Protein AF-X6LAI1-F1 (afdb_monomer_lite)

Radius of gyration: 25.33 Å; chains: 1; bounding box: 57×55×73 Å

Secondary structure (DSSP, 8-state):
-----EEEEE-TT--EEEEE--TTT-BHHHHHHHHHHHHHHHHHHHHS--EEEEEEE-TTTSBSPPPTT--TTSBHHHHHTTSTTTTS-EEE--EEEEEE--GGGS-----TTPPP-----S--------------S-GGGHHHHHHHHHHHHHHHTT-HHHHHHHHHHHHTT-GGGGS-HHHHTT--HHHHHHHTT--TT-TT------TTT-THHHHHHHHHHSHHHHHTTS---HHHHHHHHHHHHSTTHHHHHHHHHHHHHHHHS--------

pLDDT: mean 74.49, std 22.0, range [25.66, 97.25]

Sequence (277 aa):
EFNSFHVIWKDLDNTIHKEPLNPYLTTFKNGKQHLQHNLQIRTHFIAGMDELILFRCEFDKCNPAISSKVDELDLLHDIYKHHPHYPIVQVHWEIEGRFMVPYKRIISIERNNLPKSGKLNGEFILSSQKNKFNPLLYECDLHKLKMLEDTINVQLTRNNELQKLFHEVIKNLYLGDLLNEKNVSNLDHANFKQQINYNEKDENGELILNDKILTILNELKILYHDEIHKHMGYPLQLFHICAILLYCGKSCNAEFMMLYTFYISMKKEKKVKWNYI

Structure (mmCIF, N/CA/C/O backbone):
data_AF-X6LAI1-F1
#
_entry.id   AF-X6LAI1-F1
#
loop_
_atom_site.group_PDB
_atom_site.id
_atom_site.type_symbol
_atom_site.label_atom_id
_atom_site.label_alt_id
_atom_site.label_comp_id
_atom_site.label_asym_id
_atom_site.label_entity_id
_atom_site.label_seq_id
_atom_site.pdbx_PDB_ins_code
_atom_site.Cartn_x
_atom_site.Cartn_y
_atom_site.Cartn_z
_atom_site.occupancy
_atom_site.B_iso_or_equiv
_atom_site.auth_seq_id
_atom_site.auth_comp_id
_atom_site.auth_asym_id
_atom_site.auth_atom_id
_atom_site.pdbx_PDB_model_num
ATOM 1 N N . GLU A 1 1 ? 5.997 15.736 -31.276 1.00 48.88 1 GLU A N 1
ATOM 2 C CA . GLU A 1 1 ? 5.769 14.849 -30.115 1.00 48.88 1 GLU A CA 1
ATOM 3 C C . GLU A 1 1 ? 7.047 14.063 -29.847 1.00 48.88 1 GLU A C 1
ATOM 5 O O . GLU A 1 1 ? 7.363 13.180 -30.627 1.00 48.88 1 GLU A O 1
ATOM 10 N N . PHE A 1 2 ? 7.863 14.450 -28.861 1.00 52.84 2 PHE A N 1
ATOM 11 C CA . PHE A 1 2 ? 9.249 13.948 -28.760 1.00 52.84 2 PHE A CA 1
ATOM 12 C C . PHE A 1 2 ? 9.472 12.822 -27.733 1.00 52.84 2 PHE A C 1
ATOM 14 O O . PHE A 1 2 ? 10.553 12.250 -27.718 1.00 52.84 2 PHE A O 1
ATOM 21 N N . ASN A 1 3 ? 8.469 12.456 -26.926 1.00 59.28 3 ASN A N 1
ATOM 22 C CA . ASN A 1 3 ? 8.562 11.363 -25.945 1.00 59.28 3 ASN A CA 1
ATOM 23 C C . ASN A 1 3 ? 7.310 10.478 -26.008 1.00 59.28 3 ASN A C 1
ATOM 25 O O . ASN A 1 3 ? 6.390 10.617 -25.208 1.00 59.28 3 ASN A O 1
ATOM 29 N N . SER A 1 4 ? 7.250 9.588 -26.997 1.00 76.00 4 SER A N 1
ATOM 30 C CA . SER A 1 4 ? 6.187 8.579 -27.114 1.00 76.00 4 SER A CA 1
ATOM 31 C C . SER A 1 4 ? 6.481 7.293 -26.331 1.00 76.00 4 SER A C 1
ATOM 33 O O . SER A 1 4 ? 5.574 6.483 -26.132 1.00 76.00 4 SER A O 1
ATOM 35 N N . PHE A 1 5 ? 7.709 7.125 -25.836 1.00 87.12 5 PHE A N 1
ATOM 36 C CA . PHE A 1 5 ? 8.106 5.990 -25.011 1.00 87.12 5 PHE A CA 1
ATOM 37 C C . PHE A 1 5 ? 7.668 6.209 -23.560 1.00 87.12 5 PHE A C 1
ATOM 39 O O . PHE A 1 5 ? 8.106 7.149 -22.891 1.00 87.12 5 PHE A O 1
ATOM 46 N N . HIS A 1 6 ? 6.800 5.328 -23.076 1.00 90.75 6 HIS A N 1
ATOM 47 C CA . HIS A 1 6 ? 6.273 5.392 -21.718 1.00 90.75 6 HIS A CA 1
ATOM 48 C C . HIS A 1 6 ? 6.558 4.088 -20.998 1.00 90.75 6 HIS A C 1
ATOM 50 O O . HIS A 1 6 ? 6.270 3.012 -21.528 1.00 90.75 6 HIS A O 1
ATOM 56 N N . VAL A 1 7 ? 7.066 4.204 -19.775 1.00 91.69 7 VAL A N 1
ATOM 57 C CA . VAL A 1 7 ? 7.127 3.089 -18.840 1.00 91.69 7 VAL A CA 1
ATOM 58 C C . VAL A 1 7 ? 5.838 3.063 -18.037 1.00 91.69 7 VAL A C 1
ATOM 60 O O . VAL A 1 7 ? 5.463 4.049 -17.401 1.00 91.69 7 VAL A O 1
ATOM 63 N N . ILE A 1 8 ? 5.156 1.928 -18.086 1.00 92.38 8 ILE A N 1
ATOM 64 C CA . ILE A 1 8 ? 3.970 1.629 -17.298 1.00 92.38 8 ILE A CA 1
ATOM 65 C C . ILE A 1 8 ? 4.390 0.744 -16.134 1.00 92.38 8 ILE A C 1
ATOM 67 O O . ILE A 1 8 ? 5.064 -0.259 -16.346 1.00 92.38 8 ILE A O 1
ATOM 71 N N . TRP A 1 9 ? 3.971 1.088 -14.926 1.00 88.88 9 TRP A N 1
ATOM 72 C CA . TRP A 1 9 ? 4.194 0.273 -13.734 1.00 88.88 9 TRP A CA 1
ATOM 73 C C . TRP A 1 9 ? 2.960 0.329 -12.830 1.00 88.88 9 TRP A C 1
ATOM 75 O O . TRP A 1 9 ? 2.117 1.220 -12.974 1.00 88.88 9 TRP A O 1
ATOM 85 N N . LYS A 1 10 ? 2.824 -0.645 -11.928 1.00 84.81 10 LYS A N 1
ATOM 86 C CA . LYS A 1 10 ? 1.722 -0.725 -10.961 1.00 84.81 10 LYS A CA 1
ATOM 87 C C . LYS A 1 10 ? 2.248 -0.598 -9.540 1.00 84.81 10 LYS A C 1
ATOM 89 O O . LYS A 1 10 ? 3.323 -1.112 -9.243 1.00 84.81 10 LYS A O 1
ATOM 94 N N . ASP A 1 11 ? 1.503 0.088 -8.681 1.00 79.56 11 ASP A N 1
ATOM 95 C CA . ASP A 1 11 ? 1.773 0.099 -7.240 1.00 79.56 11 ASP A CA 1
ATOM 96 C C . ASP A 1 11 ? 1.046 -1.039 -6.497 1.00 79.56 11 ASP A C 1
ATOM 98 O O . ASP A 1 11 ? 0.363 -1.868 -7.103 1.00 79.56 11 ASP A O 1
ATOM 102 N N . LEU A 1 12 ? 1.213 -1.080 -5.169 1.00 74.06 12 LEU A N 1
ATOM 103 C CA . LEU A 1 12 ? 0.590 -2.071 -4.281 1.00 74.06 12 LEU A CA 1
ATOM 104 C C . LEU A 1 12 ? -0.947 -2.036 -4.322 1.00 74.06 12 LEU A C 1
ATOM 106 O O . LEU A 1 12 ? -1.581 -3.062 -4.084 1.00 74.06 12 LEU A O 1
ATOM 110 N N . ASP A 1 13 ? -1.534 -0.891 -4.679 1.00 77.12 13 ASP A N 1
ATOM 111 C CA . ASP A 1 13 ? -2.979 -0.700 -4.811 1.00 77.12 13 ASP A CA 1
ATOM 112 C C . ASP A 1 13 ? -3.482 -1.052 -6.225 1.00 77.12 13 ASP A C 1
ATOM 114 O O . ASP A 1 13 ? -4.636 -0.793 -6.571 1.00 77.12 13 ASP A O 1
ATOM 118 N N . ASN A 1 14 ? -2.627 -1.653 -7.063 1.00 79.81 14 ASN A N 1
ATOM 119 C CA . ASN A 1 14 ? -2.862 -1.919 -8.485 1.00 79.81 14 ASN A CA 1
ATOM 120 C C . ASN A 1 14 ? -3.148 -0.661 -9.323 1.00 79.81 14 ASN A C 1
ATOM 122 O O . ASN A 1 14 ? -3.663 -0.766 -10.444 1.00 79.81 14 ASN A O 1
ATOM 126 N N . THR A 1 15 ? -2.793 0.526 -8.830 1.00 83.31 15 THR A N 1
ATOM 127 C CA . THR A 1 15 ? -2.924 1.762 -9.600 1.00 83.31 15 THR A CA 1
ATOM 128 C C . THR A 1 15 ? -1.855 1.783 -10.682 1.00 83.31 15 THR A C 1
ATOM 130 O O . THR A 1 15 ? -0.673 1.561 -10.424 1.00 83.31 15 THR A O 1
ATOM 133 N N . ILE A 1 16 ? -2.280 2.038 -11.919 1.00 88.00 16 ILE A N 1
ATOM 134 C CA . ILE A 1 16 ? -1.392 2.083 -13.080 1.00 88.00 16 ILE A CA 1
ATOM 135 C C . ILE A 1 16 ? -0.805 3.487 -13.211 1.00 88.00 16 ILE A C 1
ATOM 137 O O . ILE A 1 16 ? -1.538 4.461 -13.385 1.00 88.00 16 ILE A O 1
ATOM 141 N N . HIS A 1 17 ? 0.521 3.569 -13.229 1.00 88.62 17 HIS A N 1
ATOM 142 C CA . HIS A 1 17 ? 1.274 4.801 -13.443 1.00 88.62 17 HIS A CA 1
ATOM 143 C C . HIS A 1 17 ? 1.957 4.773 -14.805 1.00 88.62 17 HIS A C 1
ATOM 145 O O . HIS A 1 17 ? 2.343 3.713 -15.298 1.00 88.62 17 HIS A O 1
ATOM 151 N N . LYS A 1 18 ? 2.091 5.946 -15.430 1.00 91.81 18 LYS A N 1
ATOM 152 C CA . LYS A 1 18 ? 2.749 6.116 -16.729 1.00 91.81 18 LYS A CA 1
ATOM 153 C C . LYS A 1 18 ? 3.800 7.204 -16.616 1.00 91.81 18 LYS A C 1
ATOM 155 O O . LYS A 1 18 ? 3.463 8.338 -16.296 1.00 91.81 18 LYS A O 1
ATOM 160 N N . GLU A 1 19 ? 5.042 6.853 -16.911 1.00 91.06 19 GLU A N 1
ATOM 161 C CA . GLU A 1 19 ? 6.186 7.753 -16.795 1.00 91.06 19 GLU A CA 1
ATOM 162 C C . GLU A 1 19 ? 6.867 7.886 -18.166 1.00 91.06 19 GLU A C 1
ATOM 164 O O . GLU A 1 19 ? 7.289 6.875 -18.743 1.00 91.06 19 GLU A O 1
ATOM 169 N N . PRO A 1 20 ? 6.947 9.098 -18.740 1.00 92.25 20 PRO A N 1
ATOM 170 C CA . PRO A 1 20 ? 7.609 9.310 -20.018 1.00 92.25 20 PRO A CA 1
ATOM 171 C C . PRO A 1 20 ? 9.131 9.271 -19.835 1.00 92.25 20 PRO A C 1
ATOM 173 O O . PRO A 1 20 ? 9.688 10.038 -19.052 1.00 92.25 20 PRO A O 1
ATOM 176 N N . LEU A 1 21 ? 9.822 8.422 -20.598 1.00 92.75 21 LEU A N 1
ATOM 177 C CA . LEU A 1 21 ? 11.288 8.377 -20.631 1.00 92.75 21 LEU A CA 1
ATOM 178 C C . LEU A 1 21 ? 11.781 8.611 -22.057 1.00 92.75 21 LEU A C 1
ATOM 180 O O . LEU A 1 21 ? 11.161 8.157 -23.013 1.00 92.75 21 LEU A O 1
ATOM 184 N N . ASN A 1 22 ? 12.923 9.284 -22.212 1.00 93.25 22 ASN A N 1
ATOM 185 C CA . ASN A 1 22 ? 13.566 9.402 -23.520 1.00 93.25 22 ASN A CA 1
ATOM 186 C C . ASN A 1 22 ? 14.489 8.193 -23.738 1.00 93.25 22 ASN A C 1
ATOM 188 O O . ASN A 1 22 ? 15.543 8.129 -23.091 1.00 93.25 22 ASN A O 1
ATOM 192 N N . PRO A 1 23 ? 14.157 7.260 -24.648 1.00 93.50 23 PRO A N 1
ATOM 193 C CA . PRO A 1 23 ? 14.894 6.014 -24.762 1.00 93.50 23 PRO A CA 1
ATOM 194 C C . PRO A 1 23 ? 16.297 6.194 -25.362 1.00 93.50 23 PRO A C 1
ATOM 196 O O . PRO A 1 23 ? 17.156 5.341 -25.161 1.00 93.50 23 PRO A O 1
ATOM 199 N N . TYR A 1 24 ? 16.558 7.311 -26.047 1.00 94.44 24 TYR A N 1
ATOM 200 C CA . TYR A 1 24 ? 17.856 7.620 -26.656 1.00 94.44 24 TYR A CA 1
ATOM 201 C C . TYR A 1 24 ? 18.858 8.250 -25.681 1.00 94.44 24 TYR A C 1
ATOM 203 O O . TYR A 1 24 ? 20.052 8.262 -25.959 1.00 94.44 24 TYR A O 1
ATOM 211 N N . LEU A 1 25 ? 18.382 8.794 -24.557 1.00 94.25 25 LEU A N 1
ATOM 212 C CA . LEU A 1 25 ? 19.215 9.476 -23.554 1.00 94.25 25 LEU A CA 1
ATOM 213 C C . LEU A 1 25 ? 19.231 8.762 -22.200 1.00 94.25 25 LEU A C 1
ATOM 215 O O . LEU A 1 25 ? 20.064 9.059 -21.346 1.00 94.25 25 LEU A O 1
ATOM 219 N N . THR A 1 26 ? 18.287 7.850 -21.982 1.00 95.81 26 THR A N 1
ATOM 220 C CA . THR A 1 26 ? 18.099 7.181 -20.698 1.00 95.81 26 THR A CA 1
ATOM 221 C C . THR A 1 26 ? 18.675 5.777 -20.780 1.00 95.81 26 THR A C 1
ATOM 223 O O . THR A 1 26 ? 18.253 4.977 -21.614 1.00 95.81 26 THR A O 1
ATOM 226 N N . THR A 1 27 ? 19.634 5.473 -19.908 1.00 97.25 27 THR A N 1
ATOM 227 C CA . THR A 1 27 ? 20.075 4.096 -19.662 1.00 97.25 27 THR A CA 1
ATOM 228 C C . THR A 1 27 ? 19.060 3.362 -18.800 1.00 97.25 27 THR A C 1
ATOM 230 O O . THR A 1 27 ? 18.260 3.986 -18.093 1.00 97.25 27 THR A O 1
ATOM 233 N N . PHE A 1 28 ? 19.101 2.034 -18.805 1.00 95.12 28 PHE A N 1
ATOM 234 C CA . PHE A 1 28 ? 18.223 1.240 -17.955 1.00 95.12 28 PHE A CA 1
ATOM 235 C C . PHE A 1 28 ? 18.391 1.576 -16.465 1.00 95.12 28 PHE A C 1
ATOM 237 O O . PHE A 1 28 ? 17.399 1.755 -15.753 1.00 95.12 28 PHE A O 1
ATOM 244 N N . LYS A 1 29 ? 19.633 1.784 -16.007 1.00 96.31 29 LYS A N 1
ATOM 245 C CA . LYS A 1 29 ? 19.951 2.262 -14.654 1.00 96.31 29 LYS A CA 1
ATOM 246 C C . LYS A 1 29 ? 19.287 3.596 -14.331 1.00 96.31 29 LYS A C 1
ATOM 248 O O . LYS A 1 29 ? 18.645 3.717 -13.289 1.00 96.31 29 LYS A O 1
ATOM 253 N N . ASN A 1 30 ? 19.424 4.582 -15.217 1.00 96.56 30 ASN A N 1
ATOM 254 C CA . ASN A 1 30 ? 18.870 5.916 -14.994 1.00 96.56 30 ASN A CA 1
ATOM 255 C C . ASN A 1 30 ? 17.336 5.873 -14.978 1.00 96.56 30 ASN A C 1
ATOM 257 O O . ASN A 1 30 ? 16.716 6.515 -14.133 1.00 96.56 30 ASN A O 1
ATOM 261 N N . GLY A 1 31 ? 16.724 5.059 -15.846 1.00 95.25 31 GLY A N 1
ATOM 262 C CA . GLY A 1 31 ? 15.281 4.816 -15.834 1.00 95.25 31 GLY A CA 1
ATOM 263 C C . GLY A 1 31 ? 14.809 4.195 -14.515 1.00 95.25 31 GLY A C 1
ATOM 264 O O . GLY A 1 31 ? 13.868 4.695 -13.903 1.00 95.25 31 GLY A O 1
ATOM 265 N N . LYS A 1 32 ? 15.505 3.161 -14.019 1.00 94.44 32 LYS A N 1
ATOM 266 C CA . LYS A 1 32 ? 15.226 2.547 -12.707 1.00 94.44 32 LYS A CA 1
ATOM 267 C C . LYS A 1 32 ? 15.335 3.559 -11.566 1.00 94.44 32 LYS A C 1
ATOM 269 O O . LYS A 1 32 ? 14.440 3.622 -10.730 1.00 94.44 32 LYS A O 1
ATOM 274 N N . GLN A 1 33 ? 16.400 4.361 -11.541 1.00 95.44 33 GLN A N 1
ATOM 275 C CA . GLN A 1 33 ? 16.612 5.387 -10.515 1.00 95.44 33 GL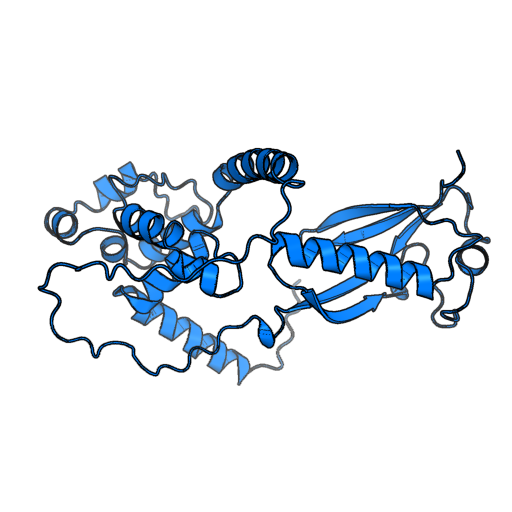N A CA 1
ATOM 276 C C . GLN A 1 33 ? 15.530 6.471 -10.544 1.00 95.44 33 GLN A C 1
ATOM 278 O O . GLN A 1 33 ? 15.069 6.899 -9.488 1.00 95.44 33 GLN A O 1
ATOM 283 N N . HIS A 1 34 ? 15.091 6.883 -11.735 1.00 94.31 34 HIS A N 1
ATOM 284 C CA . HIS A 1 34 ? 13.996 7.835 -11.887 1.00 94.31 34 HIS A CA 1
ATOM 285 C C . HIS A 1 34 ? 12.688 7.292 -11.291 1.00 94.31 34 HIS A C 1
ATOM 287 O O . HIS A 1 34 ? 12.054 7.957 -10.474 1.00 94.31 34 HIS A O 1
ATOM 293 N N . LEU A 1 35 ? 12.325 6.048 -11.623 1.00 93.19 35 LEU A N 1
ATOM 294 C CA . LEU A 1 35 ? 11.129 5.399 -11.076 1.00 93.19 35 LEU A CA 1
ATOM 295 C C . LEU A 1 35 ? 11.225 5.193 -9.563 1.00 93.19 35 LEU A C 1
ATOM 297 O O . LEU A 1 35 ? 10.260 5.458 -8.851 1.00 93.19 35 LEU A O 1
ATOM 301 N N . GLN A 1 36 ? 12.393 4.783 -9.063 1.00 94.31 36 GLN A N 1
ATOM 302 C CA . GLN A 1 36 ? 12.663 4.655 -7.631 1.00 94.31 36 GLN A CA 1
ATOM 303 C C . GLN A 1 36 ? 12.434 5.981 -6.897 1.00 94.31 36 GLN A C 1
ATOM 305 O O . GLN A 1 36 ? 11.793 5.997 -5.849 1.00 94.31 36 GLN A O 1
ATOM 310 N N . HIS A 1 37 ? 12.932 7.090 -7.446 1.00 93.75 37 HIS A N 1
ATOM 311 C CA . HIS A 1 37 ? 12.760 8.416 -6.860 1.00 93.75 37 HIS A CA 1
ATOM 312 C C . HIS A 1 37 ? 11.286 8.845 -6.826 1.00 93.75 37 HIS A C 1
ATOM 314 O O . HIS A 1 37 ? 10.798 9.280 -5.781 1.00 93.75 37 HIS A O 1
ATOM 320 N N . ASN A 1 38 ? 10.551 8.654 -7.926 1.00 91.38 38 ASN A N 1
ATOM 321 C CA . ASN A 1 38 ? 9.122 8.975 -7.987 1.00 91.38 38 ASN A CA 1
ATOM 322 C C . ASN A 1 38 ? 8.309 8.125 -6.997 1.00 91.38 38 ASN A C 1
ATOM 324 O O . ASN A 1 38 ? 7.436 8.646 -6.300 1.00 91.38 38 ASN A O 1
ATOM 328 N N . LEU A 1 39 ? 8.621 6.830 -6.895 1.00 90.88 39 LEU A N 1
ATOM 329 C CA . LEU A 1 39 ? 8.037 5.917 -5.911 1.00 90.88 39 LEU A CA 1
ATOM 330 C C . LEU A 1 39 ? 8.326 6.361 -4.474 1.00 90.88 39 LEU A C 1
ATOM 332 O O . LEU A 1 39 ? 7.422 6.366 -3.641 1.00 90.88 39 LEU A O 1
ATOM 336 N N . GLN A 1 40 ? 9.558 6.777 -4.182 1.00 91.00 40 GLN A N 1
ATOM 337 C CA . GLN A 1 40 ? 9.951 7.251 -2.856 1.00 91.00 40 GLN A CA 1
ATOM 338 C C . GLN A 1 40 ? 9.191 8.522 -2.458 1.00 91.00 40 GLN A C 1
ATOM 340 O O . GLN A 1 40 ? 8.668 8.589 -1.349 1.00 91.00 40 GLN A O 1
ATOM 345 N N . ILE A 1 41 ? 9.068 9.503 -3.361 1.00 89.00 41 ILE A N 1
ATOM 346 C CA . ILE A 1 41 ? 8.294 10.730 -3.109 1.00 89.00 41 ILE A CA 1
ATOM 347 C C . ILE A 1 41 ? 6.832 10.391 -2.807 1.00 89.00 41 ILE A C 1
ATOM 349 O O . ILE A 1 41 ? 6.269 10.897 -1.837 1.00 89.00 41 ILE A O 1
ATOM 353 N N . ARG A 1 42 ? 6.219 9.513 -3.609 1.00 87.12 42 ARG A N 1
ATOM 354 C CA . ARG A 1 42 ? 4.820 9.100 -3.424 1.00 87.12 42 ARG A CA 1
ATOM 355 C C . ARG A 1 42 ? 4.614 8.364 -2.107 1.00 87.12 42 ARG A C 1
ATOM 357 O O . ARG A 1 42 ? 3.684 8.682 -1.376 1.00 87.12 42 ARG A O 1
ATOM 364 N N . THR A 1 43 ? 5.490 7.418 -1.783 1.00 86.88 43 THR A N 1
ATOM 365 C CA . THR A 1 43 ? 5.367 6.628 -0.552 1.00 86.88 43 THR A CA 1
ATOM 366 C C . THR A 1 43 ? 5.599 7.493 0.685 1.00 86.88 43 THR A C 1
ATOM 368 O O . THR A 1 43 ? 4.875 7.370 1.674 1.00 86.88 43 THR A O 1
ATOM 371 N N . HIS A 1 44 ? 6.540 8.437 0.612 1.00 86.62 44 HIS A N 1
ATOM 372 C CA . HIS A 1 44 ? 6.743 9.423 1.664 1.00 86.62 44 HIS A CA 1
ATOM 373 C C . HIS A 1 44 ? 5.497 10.285 1.861 1.00 86.62 44 HIS A C 1
ATOM 375 O O . HIS A 1 44 ? 5.068 10.503 2.991 1.00 86.62 44 HIS A O 1
ATOM 381 N N . PHE A 1 45 ? 4.892 10.732 0.764 1.00 84.12 45 PHE A N 1
ATOM 382 C CA . PHE A 1 45 ? 3.699 11.560 0.804 1.00 84.12 45 PHE A CA 1
ATOM 383 C C . PHE A 1 45 ? 2.479 10.819 1.387 1.00 84.12 45 PHE A C 1
ATOM 385 O O . PHE A 1 45 ? 1.767 11.372 2.219 1.00 84.12 45 PHE A O 1
ATOM 392 N N . ILE A 1 46 ? 2.254 9.564 0.985 1.00 82.06 46 ILE A N 1
ATOM 393 C CA . ILE A 1 46 ? 1.086 8.767 1.397 1.00 82.06 46 ILE A CA 1
ATOM 394 C C . ILE A 1 46 ? 1.239 8.227 2.824 1.00 82.06 46 ILE A C 1
ATOM 396 O O . ILE A 1 46 ? 0.300 8.286 3.614 1.00 82.06 46 ILE A O 1
ATOM 400 N N . ALA A 1 47 ? 2.410 7.678 3.150 1.00 82.38 47 ALA A N 1
ATOM 401 C CA . ALA A 1 47 ? 2.610 6.863 4.349 1.00 82.38 47 ALA A CA 1
ATOM 402 C C . ALA A 1 47 ? 3.730 7.373 5.270 1.00 82.38 47 ALA A C 1
ATOM 404 O O . ALA A 1 47 ? 4.043 6.735 6.274 1.00 82.38 47 ALA A O 1
ATOM 405 N N . GLY A 1 48 ? 4.384 8.490 4.937 1.00 83.56 48 GLY A N 1
ATOM 406 C CA . GLY A 1 48 ? 5.536 8.994 5.689 1.00 83.56 48 GLY A CA 1
ATOM 407 C C . GLY A 1 48 ? 6.808 8.151 5.533 1.00 83.56 48 GLY A C 1
ATOM 408 O O . GLY A 1 48 ? 7.796 8.430 6.208 1.00 83.56 48 GLY A O 1
ATOM 409 N N . MET A 1 49 ? 6.816 7.144 4.652 1.00 87.06 49 MET A N 1
ATOM 410 C CA . MET A 1 49 ? 7.943 6.224 4.459 1.00 87.06 49 MET A CA 1
ATOM 411 C C . MET A 1 49 ? 8.893 6.733 3.371 1.00 87.06 49 MET A C 1
ATOM 413 O O . MET A 1 49 ? 8.528 6.776 2.199 1.00 87.06 49 MET A O 1
ATOM 417 N N . ASP A 1 50 ? 10.119 7.097 3.740 1.00 86.00 50 ASP A N 1
ATOM 418 C CA . ASP A 1 50 ? 11.150 7.568 2.807 1.00 86.00 50 ASP A CA 1
ATOM 419 C C . ASP A 1 50 ? 12.452 6.753 2.840 1.00 86.00 50 ASP A C 1
ATOM 421 O O . ASP A 1 50 ? 13.339 7.015 2.030 1.00 86.00 50 ASP A O 1
ATOM 425 N N . GLU A 1 51 ? 12.585 5.743 3.704 1.00 89.50 51 GLU A N 1
ATOM 426 C CA . GLU A 1 51 ? 13.733 4.828 3.690 1.00 89.50 51 GLU A CA 1
ATOM 427 C C . GLU A 1 51 ? 13.458 3.648 2.754 1.00 89.50 51 GLU A C 1
ATOM 429 O O . GLU A 1 51 ? 12.567 2.836 2.998 1.00 89.50 51 GLU A O 1
ATOM 434 N N . LEU A 1 52 ? 14.217 3.544 1.664 1.00 91.62 52 LEU A N 1
ATOM 435 C CA . LEU A 1 52 ? 14.112 2.423 0.736 1.00 91.62 52 LEU A CA 1
ATOM 436 C C . LEU A 1 52 ? 14.806 1.179 1.311 1.00 91.62 52 LEU A C 1
ATOM 438 O O . LEU A 1 52 ? 16.013 1.196 1.537 1.00 91.62 52 LEU A O 1
ATOM 442 N N . ILE A 1 53 ? 14.059 0.085 1.465 1.00 92.50 53 ILE A N 1
ATOM 443 C CA . ILE A 1 53 ? 14.585 -1.220 1.894 1.00 92.50 53 ILE A CA 1
ATOM 444 C C . ILE A 1 53 ? 14.960 -2.077 0.685 1.00 92.50 53 ILE A C 1
ATOM 446 O O . ILE A 1 53 ? 16.020 -2.700 0.658 1.00 92.50 53 ILE A O 1
ATOM 450 N N . LEU A 1 54 ? 14.065 -2.152 -0.300 1.00 92.31 54 LEU A N 1
ATOM 451 C CA . LEU A 1 54 ? 14.219 -3.019 -1.464 1.00 92.31 54 LEU A CA 1
ATOM 452 C C . LEU A 1 54 ? 13.656 -2.323 -2.694 1.00 92.31 54 LEU A C 1
ATOM 454 O O . LEU A 1 54 ? 12.525 -1.848 -2.667 1.00 92.31 54 LEU A O 1
ATOM 458 N N . PHE A 1 55 ? 14.427 -2.316 -3.774 1.00 92.56 55 PHE A N 1
ATOM 459 C CA . PHE A 1 55 ? 13.960 -1.904 -5.089 1.00 92.56 55 PHE A CA 1
ATOM 460 C C . PHE A 1 55 ? 14.461 -2.894 -6.131 1.00 92.56 55 PHE A C 1
ATOM 462 O O . PHE A 1 55 ? 15.669 -3.026 -6.343 1.00 92.56 55 PHE A O 1
ATOM 469 N N . ARG A 1 56 ? 13.541 -3.609 -6.773 1.00 92.06 56 ARG A N 1
ATOM 470 C CA . ARG A 1 56 ? 13.861 -4.640 -7.759 1.00 92.06 56 ARG A CA 1
ATOM 471 C C . ARG A 1 56 ? 12.935 -4.520 -8.959 1.00 92.06 56 ARG A C 1
ATOM 473 O O . ARG A 1 56 ? 11.749 -4.295 -8.800 1.00 92.06 56 ARG A O 1
ATOM 480 N N . CYS A 1 57 ? 13.484 -4.699 -10.154 1.00 90.62 57 CYS A N 1
ATOM 481 C CA . CYS A 1 57 ? 12.705 -4.840 -11.381 1.00 90.62 57 CYS A CA 1
ATOM 482 C C . CYS A 1 57 ? 12.710 -6.322 -11.784 1.00 90.62 57 CYS A C 1
ATOM 484 O O . CYS A 1 57 ? 13.777 -6.943 -11.816 1.00 90.62 57 CYS A O 1
ATOM 486 N N . GLU A 1 58 ? 11.536 -6.899 -12.026 1.00 92.12 58 GLU A N 1
ATOM 487 C CA . GLU A 1 58 ? 11.362 -8.308 -12.391 1.00 92.12 58 GLU A CA 1
ATOM 488 C C . GLU A 1 58 ? 11.330 -8.448 -13.918 1.00 92.12 58 GLU A C 1
ATOM 490 O O . GLU A 1 58 ? 10.288 -8.342 -14.561 1.00 92.12 58 GLU A O 1
ATOM 495 N N . PHE A 1 59 ? 12.512 -8.640 -14.514 1.00 90.12 59 PHE A N 1
ATOM 496 C CA . PHE A 1 59 ? 12.719 -8.580 -15.968 1.00 90.12 59 PHE A CA 1
ATOM 497 C C . PHE A 1 59 ? 11.864 -9.563 -16.772 1.00 90.12 59 PHE A C 1
ATOM 499 O O . PHE A 1 59 ? 11.446 -9.245 -17.886 1.00 90.12 59 PHE A O 1
ATOM 506 N N . ASP A 1 60 ? 11.597 -10.737 -16.203 1.00 89.31 60 ASP A N 1
ATOM 507 C CA . ASP A 1 60 ? 10.765 -11.795 -16.774 1.00 89.31 60 ASP A CA 1
ATOM 508 C C . ASP A 1 60 ? 9.271 -11.439 -16.802 1.00 89.31 60 ASP A C 1
ATOM 510 O O . ASP A 1 60 ? 8.527 -12.015 -17.594 1.00 89.31 60 ASP A O 1
ATOM 514 N N . LYS A 1 61 ? 8.843 -10.466 -15.988 1.00 91.69 61 LYS A N 1
ATOM 515 C CA . LYS A 1 61 ? 7.462 -9.961 -15.933 1.00 91.69 61 LYS A CA 1
ATOM 516 C C . LYS A 1 61 ? 7.270 -8.621 -16.649 1.00 91.69 61 LYS A C 1
ATOM 518 O O . LYS A 1 61 ? 6.138 -8.150 -16.791 1.00 91.69 61 LYS A O 1
ATOM 523 N N . CYS A 1 62 ? 8.349 -8.001 -17.125 1.00 92.44 62 CYS A N 1
ATOM 524 C CA . CYS A 1 62 ? 8.260 -6.835 -17.998 1.00 92.44 62 CYS A CA 1
ATOM 525 C C . CYS A 1 62 ? 7.613 -7.210 -19.340 1.00 92.44 62 CYS A C 1
ATOM 527 O O . CYS A 1 62 ? 7.746 -8.335 -19.822 1.00 92.44 62 CYS A O 1
ATOM 529 N N . ASN A 1 63 ? 6.928 -6.256 -19.968 1.00 92.25 63 ASN A N 1
ATOM 530 C CA . ASN A 1 63 ? 6.373 -6.437 -21.305 1.00 92.25 63 ASN A CA 1
ATOM 531 C C . ASN A 1 63 ? 6.729 -5.242 -22.203 1.00 92.25 63 ASN A C 1
ATOM 533 O O . ASN A 1 63 ? 6.187 -4.159 -21.990 1.00 92.25 63 ASN A O 1
ATOM 537 N N . PRO A 1 64 ? 7.587 -5.405 -23.218 1.00 92.81 64 PRO A N 1
ATOM 538 C CA . PRO A 1 64 ? 8.275 -6.644 -23.585 1.00 92.81 64 PRO A CA 1
ATOM 539 C C . PRO A 1 64 ? 9.263 -7.137 -22.518 1.00 92.81 64 PRO A C 1
ATOM 541 O O . PRO A 1 64 ? 9.808 -6.334 -21.759 1.00 92.81 64 PRO A O 1
ATOM 544 N N . ALA A 1 65 ? 9.483 -8.453 -22.463 1.00 92.38 65 ALA A N 1
ATOM 545 C CA . ALA A 1 65 ? 10.404 -9.057 -21.503 1.00 92.38 65 ALA A CA 1
ATOM 546 C C . ALA A 1 65 ? 11.830 -8.543 -21.731 1.00 92.38 65 ALA A C 1
ATOM 548 O O . ALA A 1 65 ? 12.325 -8.512 -22.860 1.00 92.38 65 ALA A O 1
ATOM 549 N N . ILE A 1 66 ? 12.498 -8.156 -20.646 1.00 91.38 66 ILE A N 1
ATOM 550 C CA . ILE A 1 66 ? 13.876 -7.671 -20.704 1.00 91.38 66 ILE A CA 1
ATOM 551 C C . ILE A 1 66 ? 14.796 -8.884 -20.567 1.00 91.38 66 ILE A C 1
ATOM 553 O O . ILE A 1 66 ? 14.624 -9.719 -19.680 1.00 91.38 66 ILE A O 1
ATOM 557 N N . SER A 1 67 ? 15.787 -9.0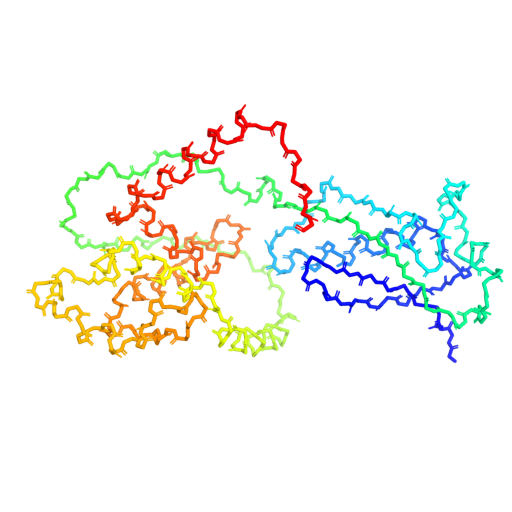02 -21.448 1.00 90.69 67 SER A N 1
ATOM 558 C CA . SER A 1 67 ? 16.788 -10.063 -21.329 1.00 90.69 67 SER A CA 1
ATOM 559 C C . SER A 1 67 ? 17.571 -9.905 -20.022 1.00 90.69 67 SER A C 1
ATOM 561 O O . SER A 1 67 ? 18.050 -8.821 -19.702 1.00 90.69 67 SER A O 1
ATOM 563 N N . SER A 1 68 ? 17.783 -11.000 -19.288 1.00 87.44 68 SER A N 1
ATOM 564 C CA . SER A 1 68 ? 18.596 -10.996 -18.061 1.00 87.44 68 SER A CA 1
ATOM 565 C C . SER A 1 68 ? 20.076 -10.673 -18.293 1.00 87.44 68 SER A C 1
ATOM 567 O O . SER A 1 68 ? 20.811 -10.468 -17.332 1.00 87.44 68 SER A O 1
ATOM 569 N N . LYS A 1 69 ? 20.512 -10.631 -19.559 1.00 91.06 69 LYS A N 1
ATOM 570 C CA . LYS A 1 69 ? 21.873 -10.265 -19.974 1.00 91.06 69 LYS A CA 1
ATOM 571 C C . LYS A 1 69 ? 22.053 -8.770 -20.260 1.00 91.06 69 LYS A C 1
ATOM 573 O O . LYS A 1 69 ? 23.148 -8.390 -20.653 1.00 91.06 69 LYS A O 1
ATOM 578 N N . VAL A 1 70 ? 20.996 -7.965 -20.142 1.00 90.56 70 VAL A N 1
ATOM 579 C CA . VAL A 1 70 ? 21.065 -6.512 -20.355 1.00 90.56 70 VAL A CA 1
ATOM 580 C C . VAL A 1 70 ? 21.986 -5.888 -19.311 1.00 90.56 70 VAL A C 1
ATOM 582 O O . VAL A 1 70 ? 21.834 -6.151 -18.115 1.00 90.56 70 VAL A O 1
ATOM 585 N N . ASP A 1 71 ? 22.932 -5.070 -19.765 1.00 93.31 71 ASP A N 1
ATOM 586 C CA . ASP A 1 71 ? 23.762 -4.262 -18.880 1.00 93.31 71 ASP A CA 1
ATOM 587 C C . ASP A 1 71 ? 22.910 -3.100 -18.347 1.00 93.31 71 ASP A C 1
ATOM 589 O O . ASP A 1 71 ? 22.123 -2.490 -19.072 1.00 93.31 71 ASP A O 1
ATOM 593 N N . GLU A 1 72 ? 23.052 -2.749 -17.069 1.00 92.38 72 GLU A N 1
ATOM 594 C CA . GLU A 1 72 ? 22.347 -1.587 -16.522 1.00 92.38 72 GLU A CA 1
ATOM 595 C C . GLU A 1 72 ? 22.749 -0.274 -17.224 1.00 92.38 72 GLU A C 1
ATOM 597 O O . GLU A 1 72 ? 22.001 0.708 -17.185 1.00 92.38 72 GLU A O 1
ATOM 602 N N . LEU A 1 73 ? 23.918 -0.250 -17.866 1.00 95.50 73 LEU A N 1
ATOM 603 C CA . LEU A 1 73 ? 24.417 0.871 -18.654 1.00 95.50 73 LEU A CA 1
ATOM 604 C C . LEU A 1 73 ? 23.845 0.926 -20.078 1.00 95.50 73 LEU A C 1
ATOM 606 O O . LEU A 1 73 ? 23.995 1.965 -20.723 1.00 95.50 73 LEU A O 1
ATOM 610 N N . ASP A 1 74 ? 23.165 -0.123 -20.550 1.00 96.31 74 ASP A N 1
ATOM 611 C CA . ASP A 1 74 ? 22.550 -0.129 -21.877 1.00 96.31 74 ASP A CA 1
ATOM 612 C C . ASP A 1 74 ? 21.472 0.959 -21.978 1.00 96.31 74 ASP A C 1
ATOM 614 O O . ASP A 1 74 ? 20.674 1.187 -21.057 1.00 96.31 74 ASP A O 1
ATOM 618 N N . LEU A 1 75 ? 21.433 1.644 -23.123 1.00 96.94 75 LEU A N 1
ATOM 619 C CA . LEU A 1 75 ? 20.365 2.590 -23.427 1.00 96.94 75 LEU A CA 1
ATOM 620 C C . LEU A 1 75 ? 19.043 1.845 -23.590 1.00 96.94 75 LEU A C 1
ATOM 622 O O . LEU A 1 75 ? 18.981 0.762 -24.175 1.00 96.94 75 LEU A O 1
ATOM 626 N N . LEU A 1 76 ? 17.948 2.468 -23.152 1.00 95.19 76 LEU A N 1
ATOM 627 C CA . LEU A 1 76 ? 16.609 1.927 -23.395 1.00 95.19 76 LEU A CA 1
ATOM 628 C C . LEU A 1 76 ? 16.350 1.728 -24.895 1.00 95.19 76 LEU A C 1
ATOM 630 O O . LEU A 1 76 ? 15.678 0.775 -25.281 1.00 95.19 76 LEU A O 1
ATOM 634 N N . HIS A 1 77 ? 16.923 2.581 -25.747 1.00 95.06 77 HIS A N 1
ATOM 635 C CA . HIS A 1 77 ? 16.917 2.387 -27.190 1.00 95.06 77 HIS A CA 1
ATOM 636 C C . HIS A 1 77 ? 17.496 1.028 -27.586 1.00 95.06 77 HIS A C 1
ATOM 638 O O . HIS A 1 77 ? 16.844 0.291 -28.316 1.00 95.06 77 HIS A O 1
ATOM 644 N N . ASP A 1 78 ? 18.677 0.663 -27.092 1.00 95.62 78 ASP A N 1
ATOM 645 C CA . ASP A 1 78 ? 19.332 -0.588 -27.473 1.00 95.62 78 ASP A CA 1
ATOM 646 C C . ASP A 1 78 ? 18.571 -1.823 -26.997 1.00 95.62 78 ASP A C 1
ATOM 648 O O . ASP A 1 78 ? 18.528 -2.826 -27.710 1.00 95.62 78 ASP A O 1
ATOM 652 N N . ILE A 1 79 ? 17.893 -1.713 -25.853 1.00 95.44 79 ILE A N 1
ATOM 653 C CA . ILE A 1 79 ? 17.040 -2.768 -25.299 1.00 95.44 79 ILE A CA 1
ATOM 654 C C . ILE A 1 79 ? 15.768 -2.942 -26.139 1.00 95.44 79 ILE A C 1
ATOM 656 O O . ILE A 1 79 ? 15.360 -4.067 -26.433 1.00 95.44 79 ILE A O 1
ATOM 660 N N . TYR A 1 80 ? 15.126 -1.839 -26.541 1.00 94.81 80 TYR A N 1
ATOM 661 C CA . TYR A 1 80 ? 13.783 -1.883 -27.125 1.00 94.81 80 TYR A CA 1
ATOM 662 C C . TYR A 1 80 ? 13.711 -1.683 -28.645 1.00 94.81 80 TYR A C 1
ATOM 664 O O . TYR A 1 80 ? 12.653 -1.952 -29.210 1.00 94.81 80 TYR A O 1
ATOM 672 N N . LYS A 1 81 ? 14.793 -1.296 -29.336 1.00 94.62 81 LYS A N 1
ATOM 673 C CA . LYS A 1 81 ? 14.796 -0.944 -30.778 1.00 94.62 81 LYS A CA 1
ATOM 674 C C . LYS A 1 81 ? 14.259 -2.015 -31.726 1.00 94.62 81 LYS A C 1
ATOM 676 O O . LYS A 1 81 ? 13.837 -1.686 -32.829 1.00 94.62 81 LYS A O 1
ATOM 681 N N . HIS A 1 82 ? 14.287 -3.281 -31.322 1.00 93.38 82 HIS A N 1
ATOM 682 C CA . HIS A 1 82 ? 13.808 -4.401 -32.134 1.00 93.38 82 HIS A CA 1
ATOM 683 C C . HIS A 1 82 ? 12.325 -4.732 -31.914 1.00 93.38 82 HIS A C 1
ATOM 685 O O . HIS A 1 82 ? 11.801 -5.635 -32.564 1.00 93.38 82 HIS A O 1
ATOM 691 N N . HIS A 1 83 ? 11.638 -4.017 -31.020 1.00 90.62 83 HIS A N 1
ATOM 692 C CA . HIS A 1 83 ? 10.222 -4.243 -30.760 1.00 90.62 83 HIS A CA 1
ATOM 693 C C . HIS A 1 83 ? 9.338 -3.528 -31.790 1.00 90.62 83 HIS A C 1
ATOM 695 O O . HIS A 1 83 ? 9.664 -2.415 -32.220 1.00 90.62 83 HIS A O 1
ATOM 701 N N . PRO A 1 84 ? 8.196 -4.131 -32.169 1.00 90.44 84 PRO A N 1
ATOM 702 C CA . PRO A 1 84 ? 7.235 -3.493 -33.057 1.00 90.44 84 PRO A CA 1
ATOM 703 C C . PRO A 1 84 ? 6.834 -2.105 -32.549 1.00 90.44 84 PRO A C 1
ATOM 705 O O . PRO A 1 84 ? 6.614 -1.911 -31.355 1.00 90.44 84 PRO A O 1
ATOM 708 N N . HIS A 1 85 ? 6.715 -1.151 -33.472 1.00 86.94 85 HIS A N 1
ATOM 709 C CA . HIS A 1 85 ? 6.276 0.225 -33.206 1.00 86.94 85 HIS A CA 1
ATOM 710 C C . HIS A 1 85 ? 7.222 1.091 -32.353 1.00 86.94 85 HIS A C 1
ATOM 712 O O . HIS A 1 85 ? 6.854 2.209 -31.999 1.00 86.94 85 HIS A O 1
ATOM 718 N N . TYR A 1 86 ? 8.458 0.658 -32.077 1.00 86.88 86 TYR A N 1
ATOM 719 C CA . TYR A 1 86 ? 9.474 1.526 -31.470 1.00 86.88 86 TYR A CA 1
ATOM 720 C C . TYR A 1 86 ? 9.743 2.779 -32.346 1.00 86.88 86 TYR A C 1
ATOM 722 O O . TYR A 1 86 ? 9.853 2.644 -33.567 1.00 86.88 86 TYR A O 1
ATOM 730 N N . PRO A 1 87 ? 9.881 3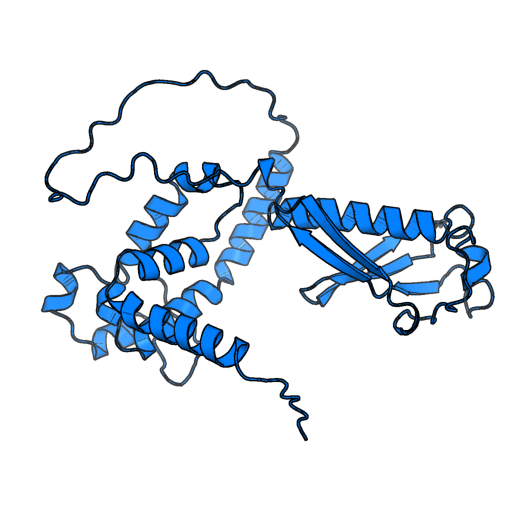.999 -31.774 1.00 81.62 87 PRO A N 1
ATOM 731 C CA . PRO A 1 87 ? 9.891 4.339 -30.343 1.00 81.62 87 PRO A CA 1
ATOM 732 C C . PRO A 1 87 ? 8.505 4.604 -29.728 1.00 81.62 87 PRO A C 1
ATOM 734 O O . PRO A 1 87 ? 8.416 4.872 -28.533 1.00 81.62 87 PRO A O 1
ATOM 737 N N . ILE A 1 88 ? 7.426 4.530 -30.512 1.00 86.38 88 ILE A N 1
ATOM 738 C CA . ILE A 1 88 ? 6.032 4.739 -30.082 1.00 86.38 88 ILE A CA 1
ATOM 739 C C . ILE A 1 88 ? 5.489 3.450 -29.438 1.00 86.38 88 ILE A C 1
ATOM 741 O O . ILE A 1 88 ? 4.491 2.875 -29.868 1.00 86.38 88 ILE A O 1
ATOM 745 N N . VAL A 1 89 ? 6.183 2.964 -28.410 1.00 86.56 89 VAL A N 1
ATOM 746 C CA . VAL A 1 89 ? 5.823 1.748 -27.676 1.00 86.56 89 VAL A CA 1
ATOM 747 C C . VAL A 1 89 ? 5.606 2.072 -26.201 1.00 86.56 89 VAL A C 1
ATOM 749 O O . VAL A 1 89 ? 6.340 2.856 -25.599 1.00 86.56 89 VAL A O 1
ATOM 752 N N . GLN A 1 90 ? 4.571 1.471 -25.619 1.00 90.62 90 GLN A N 1
ATOM 753 C CA . GLN A 1 90 ? 4.374 1.446 -24.174 1.00 90.62 90 GLN A CA 1
ATOM 754 C C . GLN A 1 90 ? 5.035 0.182 -23.642 1.00 90.62 90 GLN A C 1
ATOM 756 O O . GLN A 1 90 ? 4.666 -0.919 -24.048 1.00 90.62 90 GLN A O 1
ATOM 761 N N . VAL A 1 91 ? 6.015 0.346 -22.758 1.00 93.25 91 VAL A N 1
ATOM 762 C CA . VAL A 1 91 ? 6.685 -0.778 -22.104 1.00 93.25 91 VAL A CA 1
ATOM 763 C C . VAL A 1 91 ? 6.184 -0.882 -20.672 1.00 93.25 91 VAL A C 1
ATOM 765 O O . VAL A 1 91 ? 6.058 0.117 -19.974 1.00 93.25 91 VAL A O 1
ATOM 768 N N . HIS A 1 92 ? 5.871 -2.085 -20.227 1.00 93.94 92 HIS A N 1
ATOM 769 C CA . HIS A 1 92 ? 5.484 -2.383 -18.860 1.00 93.94 92 HIS A CA 1
ATOM 770 C C . HIS A 1 92 ? 6.705 -2.855 -18.079 1.00 93.94 92 HIS A C 1
ATOM 772 O O . HIS A 1 92 ? 7.349 -3.822 -18.491 1.00 93.94 92 HIS A O 1
ATOM 778 N N . TRP A 1 93 ? 7.021 -2.194 -16.970 1.00 94.25 93 TRP A N 1
ATOM 779 C CA . TRP A 1 93 ? 8.048 -2.631 -16.029 1.00 94.25 93 TRP A CA 1
ATOM 780 C C . TRP A 1 93 ? 7.387 -3.091 -14.737 1.00 94.25 93 TRP A C 1
ATOM 782 O O . TRP A 1 93 ? 6.675 -2.323 -14.092 1.00 94.25 93 TRP A O 1
ATOM 792 N N . GLU A 1 94 ? 7.666 -4.332 -14.346 1.00 92.50 94 GLU A N 1
ATOM 793 C CA . GLU A 1 94 ? 7.245 -4.860 -13.052 1.00 92.50 94 GLU A CA 1
ATOM 794 C C . GLU A 1 94 ? 8.301 -4.498 -12.002 1.00 92.50 94 GLU A C 1
ATOM 796 O O . GLU A 1 94 ? 9.461 -4.908 -12.109 1.00 92.50 94 GLU A O 1
ATOM 801 N N . ILE A 1 95 ? 7.918 -3.700 -11.004 1.00 91.06 95 ILE A N 1
ATOM 802 C CA . ILE A 1 95 ? 8.834 -3.168 -9.992 1.00 91.06 95 ILE A CA 1
ATOM 803 C C . ILE A 1 95 ? 8.325 -3.527 -8.597 1.00 91.06 95 ILE A C 1
ATOM 805 O O . ILE A 1 95 ? 7.230 -3.136 -8.207 1.00 91.06 95 ILE A O 1
ATOM 809 N N . GLU A 1 96 ? 9.159 -4.208 -7.815 1.00 89.94 96 GLU A N 1
ATOM 810 C CA . GLU A 1 96 ? 8.958 -4.410 -6.384 1.00 89.94 96 GLU A CA 1
ATOM 811 C C . GLU A 1 96 ? 9.708 -3.318 -5.608 1.00 89.94 96 GLU A C 1
ATOM 813 O O . GLU A 1 96 ? 10.941 -3.260 -5.614 1.00 89.94 96 GLU A O 1
ATOM 818 N N . GLY A 1 97 ? 8.954 -2.451 -4.929 1.00 90.06 97 GLY A N 1
ATOM 819 C CA . GLY A 1 97 ? 9.475 -1.429 -4.025 1.00 90.06 97 GLY A CA 1
ATOM 820 C C . GLY A 1 97 ? 9.003 -1.671 -2.593 1.00 90.06 97 GLY A C 1
ATOM 821 O O . GLY A 1 97 ? 7.805 -1.798 -2.352 1.00 90.06 97 GLY A O 1
ATOM 822 N N . ARG A 1 98 ? 9.926 -1.711 -1.628 1.00 88.94 98 ARG A N 1
ATOM 823 C CA . ARG A 1 98 ? 9.615 -1.739 -0.192 1.00 88.94 98 ARG A CA 1
ATOM 824 C C . ARG A 1 98 ? 10.272 -0.558 0.494 1.00 88.94 98 ARG A C 1
ATOM 826 O O . ARG A 1 98 ? 11.484 -0.372 0.378 1.00 88.94 98 ARG A O 1
ATOM 833 N N . PHE A 1 99 ? 9.473 0.187 1.241 1.00 90.88 99 PHE A N 1
ATOM 834 C CA . PHE A 1 99 ? 9.899 1.368 1.976 1.00 90.88 99 PHE A CA 1
ATOM 835 C C . PHE A 1 99 ? 9.551 1.222 3.455 1.00 90.88 99 PHE A C 1
ATOM 837 O O . PHE A 1 99 ? 8.703 0.415 3.833 1.00 90.88 99 PHE A O 1
ATOM 844 N N . MET A 1 100 ? 10.215 2.011 4.286 1.00 89.44 100 MET A N 1
ATOM 845 C CA . MET A 1 100 ? 9.964 2.109 5.716 1.00 89.44 100 MET A CA 1
ATOM 846 C C . MET A 1 100 ? 10.155 3.551 6.179 1.00 89.44 100 MET A C 1
ATOM 848 O O . MET A 1 100 ? 10.762 4.377 5.495 1.00 89.44 100 MET A O 1
ATOM 852 N N . VAL A 1 101 ? 9.600 3.871 7.343 1.00 85.38 101 VAL A N 1
ATOM 853 C CA . VAL A 1 101 ? 9.873 5.136 8.023 1.00 85.38 101 VAL A CA 1
ATOM 854 C C . VAL A 1 101 ? 11.294 5.079 8.600 1.00 85.38 101 VAL A C 1
ATOM 856 O O . VAL A 1 101 ? 11.581 4.152 9.361 1.00 85.38 101 VAL A O 1
ATOM 859 N N . PRO A 1 102 ? 12.180 6.046 8.292 1.00 83.56 102 PRO A N 1
ATOM 860 C CA . PRO A 1 102 ? 13.523 6.076 8.841 1.00 83.56 102 PRO A CA 1
ATOM 861 C C . PRO A 1 102 ? 13.507 5.994 10.359 1.00 83.56 102 PRO A C 1
ATOM 863 O O . PRO A 1 102 ? 12.805 6.770 11.007 1.00 83.56 102 PRO A O 1
ATOM 866 N N . TYR A 1 103 ? 14.357 5.148 10.945 1.00 75.69 103 TYR A N 1
ATOM 867 C CA . TYR A 1 103 ? 14.448 5.012 12.406 1.00 75.69 103 TYR A CA 1
ATOM 868 C C . TYR A 1 103 ? 14.678 6.344 13.133 1.00 75.69 103 TYR A C 1
ATOM 870 O O . TYR A 1 103 ? 14.189 6.528 14.238 1.00 75.69 103 TYR A O 1
ATOM 878 N N . LYS A 1 104 ? 15.356 7.311 12.498 1.00 77.25 104 LYS A N 1
ATOM 879 C CA . LYS A 1 104 ? 15.556 8.670 13.043 1.00 77.25 104 LYS A CA 1
ATOM 880 C C . LYS A 1 104 ? 14.252 9.448 13.260 1.00 77.25 104 LYS A C 1
ATOM 882 O O . LYS A 1 104 ? 14.240 10.393 14.040 1.00 77.25 104 LYS A O 1
ATOM 887 N N . ARG A 1 105 ? 13.194 9.097 12.527 1.00 73.75 105 ARG A N 1
ATOM 888 C CA . ARG A 1 105 ? 11.850 9.685 12.628 1.00 73.75 105 ARG A CA 1
ATOM 889 C C . ARG A 1 105 ? 10.917 8.852 13.501 1.00 73.75 105 ARG A C 1
ATOM 891 O O . ARG A 1 105 ? 9.861 9.340 13.885 1.00 73.75 105 ARG A O 1
ATOM 898 N N . ILE A 1 106 ? 11.301 7.618 13.825 1.00 69.81 106 ILE A N 1
ATOM 899 C CA . ILE A 1 106 ? 10.582 6.797 14.789 1.00 69.81 106 ILE A CA 1
ATOM 900 C C . ILE A 1 106 ? 10.962 7.333 16.169 1.00 69.81 106 ILE A C 1
ATOM 902 O O . ILE A 1 106 ? 12.091 7.147 16.620 1.00 69.81 106 ILE A O 1
ATOM 906 N N . ILE A 1 107 ? 10.039 8.035 16.835 1.00 61.16 107 ILE A N 1
ATOM 907 C CA . ILE A 1 107 ? 10.244 8.425 18.233 1.00 61.16 107 ILE A CA 1
ATOM 908 C C . ILE A 1 107 ? 10.486 7.146 19.028 1.00 61.16 107 ILE A C 1
ATOM 910 O O . ILE A 1 107 ? 9.617 6.272 19.098 1.00 61.16 107 ILE A O 1
ATOM 914 N N . SER A 1 108 ? 11.671 7.033 19.632 1.00 51.19 108 SER A N 1
ATOM 915 C CA . SER A 1 108 ? 11.919 6.008 20.632 1.00 51.19 108 SER A CA 1
ATOM 916 C C . SER A 1 108 ? 10.926 6.246 21.761 1.00 51.19 108 SER A C 1
ATOM 918 O O . SER A 1 108 ? 11.040 7.204 22.524 1.00 51.19 108 SER A O 1
ATOM 920 N N . ILE A 1 109 ? 9.926 5.372 21.870 1.00 49.19 109 ILE A N 1
ATOM 921 C CA . ILE A 1 109 ? 9.087 5.285 23.063 1.00 49.19 109 ILE A CA 1
ATOM 922 C C . ILE A 1 109 ? 9.963 4.651 24.150 1.00 49.19 109 ILE A C 1
ATOM 924 O O . ILE A 1 109 ? 9.752 3.516 24.575 1.00 49.19 109 ILE A O 1
ATOM 928 N N . GLU A 1 110 ? 11.004 5.358 24.587 1.00 51.09 110 GLU A N 1
ATOM 929 C CA . GLU A 1 110 ? 11.554 5.104 25.904 1.00 51.09 110 GLU A CA 1
ATOM 930 C C . GLU A 1 110 ? 10.423 5.424 26.877 1.00 51.09 110 GLU A C 1
ATOM 932 O O . GLU A 1 110 ? 9.995 6.568 27.024 1.00 51.09 110 GLU A O 1
ATOM 937 N N . ARG A 1 111 ? 9.875 4.364 27.474 1.00 43.56 111 ARG A N 1
ATOM 938 C CA . ARG A 1 111 ? 8.725 4.318 28.390 1.00 43.56 111 ARG A CA 1
ATOM 939 C C . ARG A 1 111 ? 8.948 5.091 29.701 1.00 43.56 111 ARG A C 1
ATOM 941 O O . ARG A 1 111 ? 8.431 4.704 30.744 1.00 43.56 111 ARG A O 1
ATOM 948 N N . ASN A 1 112 ? 9.723 6.168 29.689 1.00 43.19 112 ASN A N 1
ATOM 949 C CA . ASN A 1 112 ? 10.312 6.701 30.903 1.00 43.19 112 ASN A CA 1
ATOM 950 C C . ASN A 1 112 ? 9.326 7.452 31.796 1.00 43.19 112 ASN A C 1
ATOM 952 O O . ASN A 1 112 ? 9.656 7.615 32.957 1.00 43.19 112 ASN A O 1
ATOM 956 N N . ASN A 1 113 ? 8.116 7.827 31.352 1.00 51.19 113 ASN A N 1
ATOM 957 C CA . ASN A 1 113 ? 7.131 8.480 32.231 1.00 51.19 113 ASN A CA 1
ATOM 958 C C . ASN A 1 113 ? 5.664 8.221 31.834 1.00 51.19 113 ASN A C 1
ATOM 960 O O . ASN A 1 113 ? 4.873 9.158 31.753 1.00 51.19 113 ASN A O 1
ATOM 964 N N . LEU A 1 114 ? 5.257 6.967 31.597 1.00 51.69 114 LEU A N 1
ATOM 965 C CA . LEU A 1 114 ? 3.822 6.669 31.703 1.00 51.69 114 LEU A CA 1
ATOM 966 C C . LEU A 1 114 ? 3.443 6.773 33.190 1.00 51.69 114 LEU A C 1
ATOM 968 O O . LEU A 1 114 ? 4.024 6.040 33.999 1.00 51.69 114 LEU A O 1
ATOM 972 N N . PRO A 1 115 ? 2.520 7.670 33.587 1.00 44.28 115 PRO A N 1
ATOM 973 C CA . PRO A 1 115 ? 2.066 7.733 34.965 1.00 44.28 115 PRO A CA 1
ATOM 974 C C . PRO A 1 115 ? 1.485 6.365 35.317 1.00 44.28 115 PRO A C 1
ATOM 976 O O . PRO A 1 115 ? 0.596 5.860 34.629 1.00 44.28 115 PRO A O 1
ATOM 979 N N . LYS A 1 116 ? 2.028 5.733 36.365 1.00 44.88 116 LYS A N 1
ATOM 980 C CA . LYS A 1 116 ? 1.452 4.508 36.925 1.00 44.88 116 LYS A CA 1
ATOM 981 C C . LYS A 1 116 ? -0.030 4.784 37.144 1.00 44.88 116 LYS A C 1
ATOM 983 O O . LYS A 1 116 ? -0.360 5.747 37.829 1.00 44.88 116 LYS A O 1
ATOM 988 N N . SER A 1 117 ? -0.887 3.977 36.526 1.00 45.69 117 SER A N 1
ATOM 989 C CA . SER A 1 117 ? -2.343 4.075 36.584 1.00 45.69 117 SER A CA 1
ATOM 990 C C . SER A 1 117 ? -2.819 4.127 38.040 1.00 45.69 117 SER A C 1
ATOM 992 O O . SER A 1 117 ? -3.021 3.101 38.688 1.00 45.69 117 SER A O 1
ATOM 994 N N . GLY A 1 118 ? -2.948 5.338 38.570 1.00 45.50 118 GLY A N 1
ATOM 995 C CA . GLY A 1 118 ? -3.430 5.631 39.906 1.00 45.50 118 GLY A CA 1
ATOM 996 C C . GLY A 1 118 ? -4.645 6.528 39.767 1.00 45.50 118 GLY A C 1
ATOM 997 O O . GLY A 1 118 ? -4.489 7.696 39.439 1.00 45.50 118 GLY A O 1
ATOM 998 N N . LYS A 1 119 ? -5.829 5.929 39.952 1.00 41.72 119 LYS A N 1
ATOM 999 C CA . LYS A 1 119 ? -7.167 6.537 40.078 1.00 41.72 119 LYS A CA 1
ATOM 1000 C C . LYS A 1 119 ? -7.334 7.916 39.417 1.00 41.72 119 LYS A C 1
ATOM 1002 O O . LYS A 1 119 ? -7.112 8.949 40.038 1.00 41.72 119 LYS A O 1
ATOM 1007 N N . LEU A 1 120 ? -7.831 7.887 38.179 1.00 47.31 120 LEU A N 1
ATOM 1008 C CA . LEU A 1 120 ? -8.478 9.010 37.499 1.00 47.31 120 LEU A CA 1
ATOM 1009 C C . LEU A 1 120 ? -9.558 9.623 38.402 1.00 47.31 120 LEU A C 1
ATOM 1011 O O . LEU A 1 120 ? -10.623 9.042 38.565 1.00 47.31 120 LEU A O 1
ATOM 1015 N N . ASN A 1 121 ? -9.235 10.763 39.007 1.00 40.41 121 ASN A N 1
ATOM 1016 C CA . ASN A 1 121 ? -10.147 11.786 39.518 1.00 40.41 121 ASN A CA 1
ATOM 1017 C C . ASN A 1 121 ? -9.300 13.048 39.750 1.00 40.41 121 ASN A C 1
ATOM 1019 O O . ASN A 1 121 ? -8.752 13.245 40.832 1.00 40.41 121 ASN A O 1
ATOM 1023 N N . GLY A 1 122 ? -9.130 13.874 38.719 1.00 37.81 122 GLY A N 1
ATOM 1024 C CA . GLY A 1 122 ? -8.424 15.149 38.843 1.00 37.81 122 GLY A CA 1
ATOM 1025 C C . GLY A 1 122 ? -8.390 15.911 37.524 1.00 37.81 122 GLY A C 1
ATOM 1026 O O . GLY A 1 122 ? -7.940 15.374 36.517 1.00 37.81 122 GLY A O 1
ATOM 1027 N N . GLU A 1 123 ? -8.907 17.139 37.543 1.00 37.62 123 GLU A N 1
ATOM 1028 C CA . GLU A 1 123 ? -8.933 18.086 36.427 1.00 37.62 123 GLU A CA 1
ATOM 1029 C C . GLU A 1 123 ? -7.550 18.254 35.782 1.00 37.62 123 GLU A C 1
ATOM 1031 O O . GLU A 1 123 ? -6.543 18.484 36.456 1.00 37.62 123 GLU A O 1
ATOM 1036 N N . PHE A 1 124 ? -7.506 18.165 34.452 1.00 31.59 124 PHE A N 1
ATOM 1037 C CA . PHE A 1 124 ? -6.298 18.415 33.676 1.00 31.59 124 PHE A CA 1
ATOM 1038 C C . PHE A 1 124 ? -5.957 19.910 33.697 1.00 31.59 124 PHE A C 1
ATOM 1040 O O . PHE A 1 124 ? -6.623 20.718 33.050 1.00 31.59 124 PHE A O 1
ATOM 1047 N N . ILE A 1 125 ? -4.878 20.278 34.390 1.00 36.31 125 ILE A N 1
ATOM 1048 C CA . ILE A 1 125 ? -4.240 21.587 34.231 1.00 36.31 125 ILE A CA 1
ATOM 1049 C C . ILE A 1 125 ? -3.264 21.493 33.053 1.00 36.31 125 ILE A C 1
ATOM 1051 O O . ILE A 1 125 ? -2.223 20.840 33.131 1.00 36.31 125 ILE A O 1
ATOM 1055 N N . LEU A 1 126 ? -3.612 22.158 31.950 1.00 38.50 126 LEU A N 1
ATOM 1056 C CA . LEU A 1 126 ? -2.741 22.374 30.795 1.00 38.50 126 LEU A CA 1
ATOM 1057 C C . LEU A 1 126 ? -1.527 23.226 31.202 1.00 38.50 126 LEU A C 1
ATOM 1059 O O . LEU A 1 126 ? -1.656 24.397 31.552 1.00 38.50 126 LEU A O 1
ATOM 1063 N N . SER A 1 127 ? -0.336 22.632 31.130 1.00 34.66 127 SER A N 1
ATOM 1064 C CA . SER A 1 127 ? 0.941 23.318 31.332 1.00 34.66 127 SER A CA 1
ATOM 1065 C C . SER A 1 127 ? 1.266 24.200 30.122 1.00 34.66 127 SER A C 1
ATOM 1067 O O . SER A 1 127 ? 1.602 23.722 29.037 1.00 34.66 127 SER A O 1
ATOM 1069 N N . SER A 1 128 ? 1.153 25.514 30.305 1.00 39.62 128 SER A N 1
ATOM 1070 C CA . SER A 1 128 ? 1.536 26.533 29.335 1.00 39.62 128 SER A CA 1
ATOM 1071 C C . SER A 1 128 ? 3.055 26.734 29.327 1.00 39.62 128 SER A C 1
ATOM 1073 O O . SER A 1 128 ? 3.571 27.645 29.975 1.00 39.62 128 SER A O 1
ATOM 1075 N N . GLN A 1 129 ? 3.787 25.930 28.562 1.00 35.72 129 GLN A N 1
ATOM 1076 C CA . GLN A 1 129 ? 5.167 26.264 28.210 1.00 35.72 129 GLN A CA 1
ATOM 1077 C C . GLN A 1 129 ? 5.351 26.145 26.697 1.00 35.72 129 GLN A C 1
ATOM 1079 O O . GLN A 1 129 ? 5.517 25.068 26.133 1.00 35.72 129 GLN A O 1
ATOM 1084 N N . LYS A 1 130 ? 5.248 27.300 26.027 1.00 35.81 130 LYS A N 1
ATOM 1085 C CA . LYS A 1 130 ? 5.463 27.451 24.585 1.00 35.81 130 LYS A CA 1
ATOM 1086 C C . LYS A 1 130 ? 6.919 27.130 24.252 1.00 35.81 130 LYS A C 1
ATOM 1088 O O . LYS A 1 130 ? 7.804 27.936 24.536 1.00 35.81 130 LYS A O 1
ATOM 1093 N N . ASN A 1 131 ? 7.155 26.011 23.576 1.00 32.44 131 ASN A N 1
ATOM 1094 C CA . ASN A 1 131 ? 8.400 25.815 22.843 1.00 32.44 131 ASN A CA 1
ATOM 1095 C C . ASN A 1 131 ? 8.378 26.679 21.574 1.00 32.44 131 ASN A C 1
ATOM 1097 O O . ASN A 1 131 ? 7.408 26.693 20.815 1.00 32.44 131 ASN A O 1
ATOM 1101 N N . LYS A 1 132 ? 9.448 27.452 21.383 1.00 31.23 132 LYS A N 1
ATOM 1102 C CA . LYS A 1 132 ? 9.641 28.389 20.273 1.00 31.23 132 LYS A CA 1
ATOM 1103 C C . LYS A 1 132 ? 9.822 27.598 18.971 1.00 31.23 132 LYS A C 1
ATOM 1105 O O . LYS A 1 132 ? 10.877 27.013 18.745 1.00 31.23 132 LYS A O 1
ATOM 1110 N N . PHE A 1 133 ? 8.780 27.561 18.145 1.00 34.28 133 PHE A N 1
ATOM 1111 C CA . PHE A 1 133 ? 8.787 26.898 16.840 1.00 34.28 133 PHE A CA 1
ATOM 1112 C C . PHE A 1 133 ? 9.645 27.688 15.833 1.00 34.28 133 PHE A C 1
ATOM 1114 O O . PHE A 1 133 ? 9.602 28.919 15.813 1.00 34.28 133 PHE A O 1
ATOM 1121 N N . ASN A 1 134 ? 10.439 26.983 15.023 1.00 36.69 134 ASN A N 1
ATOM 1122 C CA . ASN A 1 134 ? 11.319 27.555 14.000 1.00 36.69 134 ASN A CA 1
ATOM 1123 C C . ASN A 1 134 ? 10.589 27.554 12.633 1.00 36.69 134 ASN A C 1
ATOM 1125 O O . ASN A 1 134 ? 10.204 26.478 12.171 1.00 36.69 134 ASN A O 1
ATOM 1129 N N . PRO A 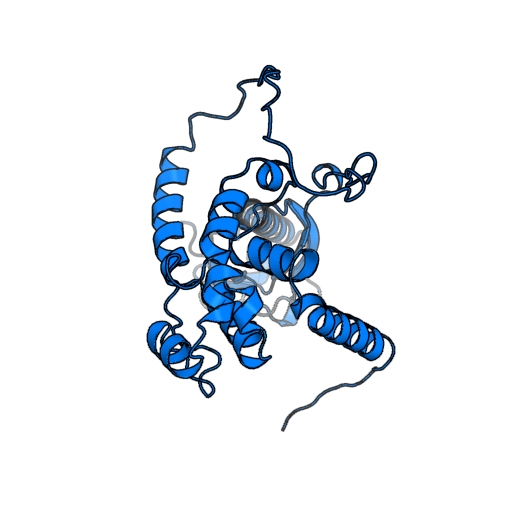1 135 ? 10.354 28.715 11.990 1.00 39.22 135 PRO A N 1
ATOM 1130 C CA . PRO A 1 135 ? 9.479 28.851 10.824 1.00 39.22 135 PRO A CA 1
ATOM 1131 C C . PRO A 1 135 ? 10.226 28.585 9.507 1.00 39.22 135 PRO A C 1
ATOM 1133 O O . PRO A 1 135 ? 10.472 29.496 8.722 1.00 39.22 135 PRO A O 1
ATOM 1136 N N . LEU A 1 136 ? 10.581 27.325 9.253 1.00 34.16 136 LEU A N 1
ATOM 1137 C CA . LEU A 1 136 ? 11.066 26.870 7.941 1.00 34.16 136 LEU A CA 1
ATOM 1138 C C . LEU A 1 136 ? 10.194 25.736 7.384 1.00 34.16 136 LEU A C 1
ATOM 1140 O O . LEU A 1 136 ? 10.699 24.724 6.905 1.00 34.16 136 LEU A O 1
ATOM 1144 N N . LEU A 1 137 ? 8.872 25.919 7.438 1.00 37.03 137 LEU A N 1
ATOM 1145 C CA . LEU A 1 1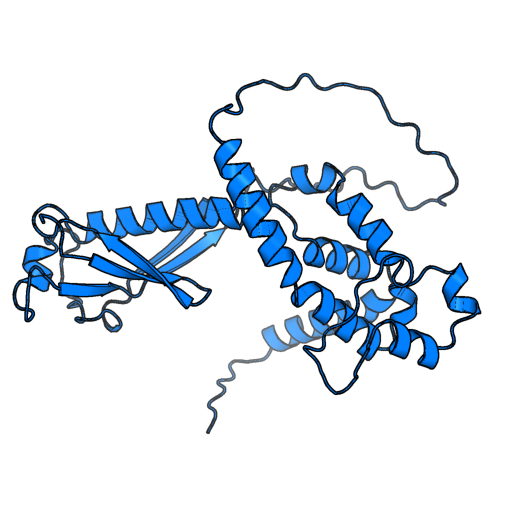37 ? 7.923 25.145 6.639 1.00 37.03 137 LEU A CA 1
ATOM 1146 C C . LEU A 1 137 ? 7.256 26.085 5.631 1.00 37.03 137 LEU A C 1
ATOM 1148 O O . LEU A 1 137 ? 6.688 27.114 5.985 1.00 37.03 137 LEU A O 1
ATOM 1152 N N . TYR A 1 138 ? 7.459 25.733 4.367 1.00 35.31 138 TYR A N 1
ATOM 1153 C CA . TYR A 1 138 ? 7.244 26.504 3.148 1.00 35.31 138 TYR A CA 1
ATOM 1154 C C . TYR A 1 138 ? 5.756 26.836 2.916 1.00 35.31 138 TYR A C 1
ATOM 1156 O O . TYR A 1 138 ? 4.904 25.953 2.921 1.00 35.31 138 TYR A O 1
ATOM 1164 N N . GLU A 1 139 ? 5.458 28.098 2.606 1.00 36.78 139 GLU A N 1
ATOM 1165 C CA . GLU A 1 139 ? 4.123 28.637 2.271 1.00 36.78 139 GLU A CA 1
ATOM 1166 C C . GLU A 1 139 ? 3.578 28.129 0.910 1.00 36.78 139 GLU A C 1
ATOM 1168 O O . GLU A 1 139 ? 2.458 28.430 0.507 1.00 36.78 139 GLU A O 1
ATOM 1173 N N . CYS A 1 140 ? 4.352 27.311 0.190 1.00 46.53 140 CYS A N 1
ATOM 1174 C CA . CYS A 1 140 ? 4.110 26.964 -1.214 1.00 46.53 140 CYS A CA 1
ATOM 1175 C C . CYS A 1 140 ? 3.256 25.696 -1.447 1.00 46.53 140 CYS A C 1
ATOM 1177 O O . CYS A 1 140 ? 3.016 25.338 -2.598 1.00 46.53 140 CYS A O 1
ATOM 1179 N N . ASP A 1 141 ? 2.753 25.038 -0.394 1.00 45.03 141 ASP A N 1
ATOM 1180 C CA . ASP A 1 141 ? 1.939 23.813 -0.524 1.00 45.03 141 ASP A CA 1
ATOM 1181 C C . ASP A 1 141 ? 0.500 23.930 0.001 1.00 45.03 141 ASP A C 1
ATOM 1183 O O . ASP A 1 141 ? -0.262 22.973 -0.101 1.00 45.03 141 ASP A O 1
ATOM 1187 N N . LEU A 1 142 ? 0.055 25.102 0.468 1.00 47.16 142 LEU A N 1
ATOM 1188 C CA . LEU A 1 142 ? -1.325 25.292 0.949 1.00 47.16 142 LEU A CA 1
ATOM 1189 C C . LEU A 1 142 ? -2.389 24.989 -0.122 1.00 47.16 142 LEU A C 1
ATOM 1191 O O . LEU A 1 142 ? -3.434 24.417 0.178 1.00 47.16 142 LEU A O 1
ATOM 1195 N N . HIS A 1 143 ? -2.109 25.293 -1.391 1.00 46.38 143 HIS A N 1
ATOM 1196 C CA . HIS A 1 143 ? -3.015 24.958 -2.494 1.00 46.38 143 HIS A CA 1
ATOM 1197 C C . HIS A 1 143 ? -3.008 23.463 -2.850 1.00 46.38 143 HIS A C 1
ATOM 1199 O O . HIS A 1 143 ? -4.048 22.932 -3.236 1.00 46.38 143 HIS A O 1
ATOM 1205 N N . LYS A 1 144 ? -1.877 22.764 -2.664 1.00 50.53 144 LYS A N 1
ATOM 1206 C CA . LYS A 1 144 ? -1.810 21.302 -2.820 1.00 50.53 144 LYS A CA 1
ATOM 1207 C C . LYS A 1 144 ? -2.516 20.604 -1.662 1.00 50.53 144 LYS A C 1
ATOM 1209 O O . LYS A 1 144 ? -3.288 19.687 -1.908 1.00 50.53 144 LYS A O 1
ATOM 1214 N N . LEU A 1 145 ? -2.339 21.098 -0.435 1.00 48.75 145 LEU A N 1
ATOM 1215 C CA . LEU A 1 145 ? -3.044 20.626 0.758 1.00 48.75 145 LEU A CA 1
ATOM 1216 C C . LEU A 1 145 ? -4.557 20.778 0.625 1.00 48.75 145 LEU A C 1
ATOM 1218 O O . LEU A 1 145 ? -5.266 19.872 1.029 1.00 48.75 145 LEU A O 1
ATOM 1222 N N . LYS A 1 146 ? -5.050 21.848 -0.010 1.00 46.16 146 LYS A N 1
ATOM 1223 C CA . LYS A 1 146 ? -6.485 22.032 -0.265 1.00 46.16 146 LYS A CA 1
ATOM 1224 C C . LYS A 1 146 ? -7.042 21.043 -1.299 1.00 46.16 146 LYS A C 1
ATOM 1226 O O . LYS A 1 146 ? -8.085 20.447 -1.068 1.00 46.16 146 LYS A O 1
ATOM 1231 N N . MET A 1 147 ? -6.316 20.786 -2.395 1.00 49.41 147 MET A N 1
ATOM 1232 C CA . MET A 1 147 ? -6.704 19.732 -3.352 1.00 49.41 147 MET A CA 1
ATOM 1233 C C . MET A 1 147 ? -6.639 18.325 -2.735 1.00 49.41 147 MET A C 1
ATOM 1235 O O . MET A 1 147 ? -7.413 17.440 -3.102 1.00 49.41 147 MET A O 1
ATOM 1239 N N . LEU A 1 148 ? -5.731 18.121 -1.780 1.00 45.25 148 LEU A N 1
ATOM 1240 C CA . LEU A 1 148 ? -5.614 16.898 -0.993 1.00 45.25 148 LEU A CA 1
ATOM 1241 C C . LEU A 1 148 ? -6.697 16.771 0.068 1.00 45.25 148 LEU A C 1
ATOM 1243 O O . LEU A 1 148 ? -7.215 15.683 0.228 1.00 45.25 148 LEU A O 1
ATOM 1247 N N . GLU A 1 149 ? -7.087 17.846 0.739 1.00 41.16 149 GLU A N 1
ATOM 1248 C CA . GLU A 1 149 ? -8.211 17.886 1.676 1.00 41.16 149 GLU A CA 1
ATOM 1249 C C . GLU A 1 149 ? -9.521 17.532 0.964 1.00 41.16 149 GLU A C 1
ATOM 1251 O O . GLU A 1 149 ? -10.275 16.687 1.443 1.00 41.16 149 GLU A O 1
ATOM 1256 N N . ASP A 1 150 ? -9.736 18.064 -0.241 1.00 37.75 150 ASP A N 1
ATOM 1257 C CA . ASP A 1 150 ? -10.879 17.708 -1.087 1.00 37.75 150 ASP A CA 1
ATOM 1258 C C . ASP A 1 150 ? -10.817 16.234 -1.548 1.00 37.75 150 ASP A C 1
ATOM 1260 O O . ASP A 1 150 ? -11.837 15.545 -1.570 1.00 37.75 150 ASP A O 1
ATOM 1264 N N . THR A 1 151 ? -9.621 15.697 -1.825 1.00 40.59 151 THR A N 1
ATOM 1265 C CA . THR A 1 151 ? -9.416 14.270 -2.163 1.00 40.59 151 THR A CA 1
ATOM 1266 C C . THR A 1 151 ? -9.592 13.349 -0.944 1.00 40.59 151 THR A C 1
ATOM 1268 O O . THR A 1 151 ? -10.178 12.272 -1.053 1.00 40.59 151 THR A O 1
ATOM 1271 N N . ILE A 1 152 ? -9.139 13.782 0.234 1.00 47.22 152 ILE A N 1
ATOM 1272 C CA . ILE A 1 152 ? -9.234 13.079 1.518 1.00 47.22 152 ILE A CA 1
ATOM 1273 C C . ILE A 1 152 ? -10.684 13.061 2.001 1.00 47.22 152 ILE A C 1
ATOM 1275 O O . ILE A 1 152 ? -11.126 12.034 2.499 1.00 47.22 152 ILE A O 1
ATOM 1279 N N . ASN A 1 153 ? -11.463 14.125 1.795 1.00 40.88 153 ASN A N 1
ATOM 1280 C CA . ASN A 1 153 ? -12.897 14.147 2.105 1.00 40.88 153 ASN A CA 1
ATOM 1281 C C . ASN A 1 153 ? -13.705 13.196 1.195 1.00 40.88 153 ASN A C 1
ATOM 1283 O O . ASN A 1 153 ? -14.662 12.559 1.648 1.00 40.88 153 ASN A O 1
ATOM 1287 N N . VAL A 1 154 ? -13.275 13.015 -0.060 1.00 44.28 154 VAL A N 1
ATOM 1288 C CA . VAL A 1 154 ? -13.818 12.001 -0.988 1.00 44.28 154 VAL A CA 1
ATOM 1289 C C . VAL A 1 154 ? -13.340 10.574 -0.644 1.00 44.28 154 VAL A C 1
ATOM 1291 O O . VAL A 1 154 ? -14.047 9.605 -0.912 1.00 44.28 154 VAL A O 1
ATOM 1294 N N . GLN A 1 155 ? -12.177 10.406 -0.003 1.00 43.41 155 GLN A N 1
ATOM 1295 C CA . GLN A 1 155 ? -11.721 9.113 0.536 1.00 43.41 155 GLN A CA 1
ATOM 1296 C C . GLN A 1 155 ? -12.314 8.780 1.914 1.00 43.41 155 GLN A C 1
ATOM 1298 O O . GLN A 1 155 ? -12.545 7.610 2.204 1.00 43.41 155 GLN A O 1
ATOM 1303 N N . LEU A 1 156 ? -12.635 9.775 2.749 1.00 44.81 156 LEU A N 1
ATOM 1304 C CA . LEU A 1 156 ? -13.268 9.580 4.059 1.00 44.81 156 LEU A CA 1
ATOM 1305 C C . LEU A 1 156 ? -14.662 8.957 3.929 1.00 44.81 156 LEU A C 1
ATOM 1307 O O . LEU A 1 156 ? -15.073 8.182 4.788 1.00 44.81 156 LEU A O 1
ATOM 1311 N N . THR A 1 157 ? -15.353 9.239 2.822 1.00 44.91 157 THR A N 1
ATOM 1312 C CA . THR A 1 157 ? -16.616 8.593 2.432 1.00 44.91 157 THR A CA 1
ATOM 1313 C C . THR A 1 157 ? -16.437 7.142 1.955 1.00 44.91 157 THR A C 1
ATOM 1315 O O . THR A 1 157 ? -17.424 6.448 1.741 1.00 44.91 157 THR A O 1
ATOM 1318 N N . ARG A 1 158 ? -15.195 6.645 1.851 1.00 50.22 158 ARG A N 1
ATOM 1319 C CA . ARG A 1 158 ? -14.817 5.266 1.488 1.00 50.22 158 ARG A CA 1
ATOM 1320 C C . ARG A 1 158 ? -13.977 4.546 2.554 1.00 50.22 158 ARG A C 1
ATOM 1322 O O . ARG A 1 158 ? -13.374 3.521 2.245 1.00 50.22 158 ARG A O 1
ATOM 1329 N N . ASN A 1 159 ? -13.932 5.030 3.798 1.00 58.97 159 ASN A N 1
ATOM 1330 C CA . ASN A 1 159 ? -13.217 4.354 4.891 1.00 58.97 159 ASN A CA 1
ATOM 1331 C C . ASN A 1 159 ? -13.969 3.100 5.379 1.00 58.97 159 ASN A C 1
ATOM 1333 O O . ASN A 1 159 ? -14.478 3.046 6.501 1.00 58.97 159 ASN A O 1
ATOM 1337 N N . ASN A 1 160 ? -13.993 2.074 4.530 1.00 75.06 160 ASN A N 1
ATOM 1338 C CA . ASN A 1 160 ? -14.491 0.739 4.845 1.00 75.06 160 ASN A CA 1
ATOM 1339 C C . ASN A 1 160 ? -13.732 0.108 6.025 1.00 75.06 160 ASN A C 1
ATOM 1341 O O . ASN A 1 160 ? -14.326 -0.651 6.772 1.00 75.06 160 ASN A O 1
ATOM 1345 N N . GLU A 1 161 ? -12.458 0.440 6.249 1.00 87.12 161 GLU A N 1
ATOM 1346 C CA . GLU A 1 161 ? -11.647 -0.196 7.296 1.00 87.12 161 GLU A CA 1
ATOM 1347 C C . GLU A 1 161 ? -12.142 0.107 8.719 1.00 87.12 161 GLU A C 1
ATOM 1349 O O . GLU A 1 161 ? -12.170 -0.787 9.562 1.00 87.12 161 GLU A O 1
ATOM 1354 N N . LEU A 1 162 ? -12.613 1.330 8.999 1.00 89.88 162 LEU A N 1
ATOM 1355 C CA . LEU A 1 162 ? -13.195 1.639 10.313 1.00 89.88 162 LEU A CA 1
ATOM 1356 C C . LEU A 1 162 ? -14.543 0.935 10.511 1.00 89.88 162 LEU A C 1
ATOM 1358 O O . LEU A 1 162 ? -14.832 0.448 11.602 1.00 89.88 162 LEU A O 1
ATOM 1362 N N . GLN A 1 163 ? -15.356 0.867 9.453 1.00 91.38 163 GLN A N 1
ATOM 1363 C CA . GLN A 1 163 ? -16.620 0.134 9.483 1.00 91.38 163 GLN A CA 1
ATOM 1364 C C . GLN A 1 163 ? -16.366 -1.359 9.698 1.00 91.38 163 GLN A C 1
ATOM 1366 O O . GLN A 1 163 ? -16.942 -1.925 10.617 1.00 91.38 163 GLN A O 1
ATOM 1371 N N . LYS A 1 164 ? -15.452 -1.977 8.943 1.00 90.81 164 LYS A N 1
ATOM 1372 C CA . LYS A 1 164 ? -15.040 -3.380 9.106 1.00 90.81 164 LYS A CA 1
ATOM 1373 C C . LYS A 1 164 ? -14.566 -3.670 10.526 1.00 90.81 164 LYS A C 1
ATOM 1375 O O . LYS A 1 164 ? -15.028 -4.635 11.127 1.00 90.81 164 LYS A O 1
ATOM 1380 N N . LEU A 1 165 ? -13.723 -2.798 11.089 1.00 91.19 165 LEU A N 1
ATOM 1381 C CA . LEU A 1 165 ? -13.253 -2.919 12.469 1.00 91.19 165 LEU A CA 1
ATOM 1382 C C . LEU A 1 165 ? -14.425 -2.937 13.461 1.00 91.19 165 LEU A C 1
ATOM 1384 O O . LEU A 1 165 ? -14.493 -3.806 14.325 1.00 91.19 165 LEU A O 1
ATOM 1388 N N . PHE A 1 166 ? -15.385 -2.018 13.332 1.00 92.75 166 PHE A N 1
ATOM 1389 C CA . PHE A 1 166 ? -16.581 -2.026 14.182 1.00 92.75 166 PHE A CA 1
ATOM 1390 C C . PHE A 1 166 ? -17.474 -3.237 13.930 1.00 92.75 166 PHE A C 1
ATOM 1392 O O . PHE A 1 166 ? -18.023 -3.791 14.881 1.00 92.75 166 PHE A O 1
ATOM 1399 N N . HIS A 1 167 ? -17.581 -3.683 12.681 1.00 92.25 167 HIS A N 1
ATOM 1400 C CA . HIS A 1 167 ? -18.313 -4.887 12.313 1.00 92.25 167 HIS A CA 1
ATOM 1401 C C . HIS A 1 167 ? -17.768 -6.109 13.053 1.00 92.25 167 HIS A C 1
ATOM 1403 O O . HIS A 1 167 ? -18.541 -6.871 13.635 1.00 92.25 167 HIS A O 1
ATOM 1409 N N . GLU A 1 168 ? -16.444 -6.257 13.075 1.00 91.00 168 GLU A N 1
ATOM 1410 C CA . GLU A 1 168 ? -15.736 -7.332 13.763 1.00 91.00 168 GLU A CA 1
ATOM 1411 C C . GLU A 1 168 ? -15.915 -7.250 15.285 1.00 91.00 168 GLU A C 1
ATOM 1413 O O . GLU A 1 168 ? -16.289 -8.237 15.917 1.00 91.00 168 GLU A O 1
ATOM 1418 N N . VAL A 1 169 ? -15.759 -6.062 15.878 1.00 91.62 169 VAL A N 1
ATOM 1419 C CA . VAL A 1 169 ? -15.977 -5.845 17.321 1.00 91.62 169 VAL A CA 1
ATOM 1420 C C . VAL A 1 169 ? -17.410 -6.210 17.730 1.00 91.62 169 VAL A C 1
ATOM 1422 O O . VAL A 1 169 ? -17.616 -6.896 18.732 1.00 91.62 169 VAL A O 1
ATOM 1425 N N . ILE A 1 170 ? -18.417 -5.812 16.945 1.00 92.81 170 ILE A N 1
ATOM 1426 C CA . ILE A 1 170 ? -19.828 -6.134 17.220 1.00 92.81 170 ILE A CA 1
ATOM 1427 C C . ILE A 1 170 ? -20.104 -7.630 17.026 1.00 92.81 170 ILE A C 1
ATOM 1429 O O . ILE A 1 170 ? -20.834 -8.221 17.826 1.00 92.81 170 ILE A O 1
ATOM 1433 N N . LYS A 1 171 ? -19.528 -8.248 15.984 1.00 91.81 171 LYS A N 1
ATOM 1434 C CA . LYS A 1 171 ? -19.647 -9.689 15.695 1.00 91.81 171 LYS A CA 1
ATOM 1435 C C . LYS A 1 171 ? -19.113 -10.532 16.855 1.00 91.81 171 LYS A C 1
ATOM 1437 O O . LYS A 1 171 ? -19.759 -11.499 17.242 1.00 91.81 171 LYS A O 1
ATOM 1442 N N . ASN A 1 172 ? -18.015 -10.102 17.471 1.00 89.81 172 ASN A N 1
ATOM 1443 C CA . ASN A 1 172 ? -17.414 -10.746 18.642 1.00 89.81 172 ASN A CA 1
ATOM 1444 C C . ASN A 1 172 ? -18.066 -10.328 19.978 1.00 89.81 172 ASN A C 1
ATOM 1446 O O . ASN A 1 172 ? -17.483 -10.500 21.040 1.00 89.81 172 ASN A O 1
ATOM 1450 N N . LEU A 1 173 ? -19.292 -9.786 19.951 1.00 91.19 173 LEU A N 1
ATOM 1451 C CA . LEU A 1 173 ? -20.084 -9.419 21.136 1.00 91.19 173 LEU A CA 1
ATOM 1452 C C . LEU A 1 173 ? -19.477 -8.304 22.012 1.00 91.19 173 LEU A C 1
ATOM 1454 O O . LEU A 1 173 ? -19.940 -8.079 23.130 1.00 91.19 173 LEU A O 1
ATOM 1458 N N . TYR A 1 174 ? -18.529 -7.525 21.487 1.00 92.00 174 TYR A N 1
ATOM 1459 C CA . TYR A 1 174 ? -17.902 -6.394 22.185 1.00 92.00 174 TYR A CA 1
ATOM 1460 C C . TYR A 1 174 ? -18.573 -5.051 21.887 1.00 92.00 174 TYR A C 1
ATOM 1462 O O . TYR A 1 174 ? -17.950 -3.992 21.945 1.00 92.00 174 TYR A O 1
ATOM 1470 N N . LEU A 1 175 ? -19.876 -5.056 21.594 1.00 92.50 175 LEU A N 1
ATOM 1471 C CA . LEU A 1 175 ? -20.619 -3.824 21.325 1.00 92.50 175 LEU A CA 1
ATOM 1472 C C . LEU A 1 175 ? -20.529 -2.822 22.494 1.00 92.50 175 LEU A C 1
ATOM 1474 O O . LEU A 1 175 ? -20.478 -1.615 22.266 1.00 92.50 175 LEU A O 1
ATOM 1478 N N . GLY A 1 176 ? -20.462 -3.315 23.734 1.00 92.31 176 GLY A N 1
ATOM 1479 C CA . GLY A 1 176 ? -20.314 -2.476 24.925 1.00 92.31 176 GLY A CA 1
ATOM 1480 C C . GLY A 1 176 ? -19.060 -1.595 24.908 1.00 92.31 176 GLY A C 1
ATOM 1481 O O . GLY A 1 176 ? -19.117 -0.472 25.394 1.00 92.31 176 GLY A O 1
ATOM 1482 N N . ASP A 1 177 ? -17.968 -2.044 24.282 1.00 92.25 177 ASP A N 1
ATOM 1483 C CA . ASP A 1 177 ? -16.711 -1.288 24.204 1.00 92.25 177 ASP A CA 1
ATOM 1484 C C . ASP A 1 177 ? -16.773 -0.099 23.233 1.00 92.25 177 ASP A C 1
ATOM 1486 O O . ASP A 1 177 ? -16.005 0.860 23.363 1.00 92.25 177 ASP A O 1
ATOM 1490 N N . LEU A 1 178 ? -17.708 -0.139 22.278 1.00 93.62 178 LEU A N 1
ATOM 1491 C CA . LEU A 1 178 ? -17.991 0.969 21.361 1.00 93.62 178 LEU A CA 1
ATOM 1492 C C . LEU A 1 178 ? -18.893 2.040 22.003 1.00 93.62 178 LEU A C 1
ATOM 1494 O O . LEU A 1 178 ? -19.086 3.122 21.434 1.00 93.62 178 LEU A O 1
ATOM 1498 N N . LEU A 1 179 ? -19.441 1.738 23.184 1.00 92.50 179 LEU A N 1
ATOM 1499 C CA . LEU A 1 179 ? -20.424 2.533 23.907 1.00 92.50 179 LEU A CA 1
ATOM 1500 C C . LEU A 1 179 ? -19.868 3.081 25.221 1.00 92.50 179 LEU A C 1
ATOM 1502 O O . LEU A 1 179 ? -18.833 2.663 25.730 1.00 92.50 179 LEU A O 1
ATOM 1506 N N . ASN A 1 180 ? -20.577 4.063 25.769 1.00 84.81 180 ASN A N 1
ATOM 1507 C CA . ASN A 1 180 ? -20.295 4.622 27.081 1.00 84.81 180 ASN A CA 1
ATOM 1508 C C . ASN A 1 180 ? -21.073 3.834 28.143 1.00 84.81 180 ASN A C 1
ATOM 1510 O O . ASN A 1 180 ? -22.196 3.402 27.879 1.00 84.81 180 ASN A O 1
ATOM 1514 N N . GLU A 1 181 ? -20.538 3.723 29.360 1.00 81.00 181 GLU A N 1
ATOM 1515 C CA . GLU A 1 181 ? -21.121 2.959 30.478 1.00 81.00 181 GLU A CA 1
ATOM 1516 C C . GLU A 1 181 ? -22.597 3.303 30.736 1.00 81.00 181 GLU A C 1
ATOM 1518 O O . GLU A 1 181 ? -23.409 2.427 31.030 1.00 81.00 181 GLU A O 1
ATOM 1523 N N . LYS A 1 182 ? -22.978 4.574 30.548 1.00 76.38 182 LYS A N 1
ATOM 1524 C CA . LYS A 1 182 ? -24.366 5.047 30.703 1.00 76.38 182 LYS A CA 1
ATOM 1525 C C . LYS A 1 182 ? -25.345 4.436 29.697 1.00 76.38 182 LYS A C 1
ATOM 1527 O O . LYS A 1 182 ? -26.524 4.311 30.007 1.00 76.38 182 LYS A O 1
ATOM 1532 N N . ASN A 1 183 ? -24.871 4.088 28.503 1.00 75.38 183 ASN A N 1
ATOM 1533 C CA . ASN A 1 183 ? -25.692 3.487 27.453 1.00 75.38 183 ASN A CA 1
ATOM 1534 C C . ASN A 1 183 ? -25.764 1.962 27.598 1.00 75.38 183 ASN A C 1
ATOM 1536 O O . ASN A 1 183 ? -26.739 1.361 27.159 1.00 75.38 183 ASN A O 1
ATOM 1540 N N . VAL A 1 184 ? -24.766 1.344 28.239 1.00 79.56 184 VAL A N 1
ATOM 1541 C CA . VAL A 1 184 ? -24.688 -0.114 28.423 1.00 79.56 184 VAL A CA 1
ATOM 1542 C C . VAL A 1 184 ? -25.815 -0.634 29.324 1.00 79.56 184 VAL A C 1
ATOM 1544 O O . VAL A 1 184 ? -26.373 -1.694 29.056 1.00 79.56 184 VAL A O 1
ATOM 1547 N N . SER A 1 185 ? -26.205 0.113 30.360 1.00 76.31 185 SER A N 1
ATOM 1548 C CA . SER A 1 185 ? -27.227 -0.325 31.326 1.00 76.31 185 SER A CA 1
ATOM 1549 C C . SER A 1 185 ? -28.656 -0.377 30.770 1.00 76.31 185 SER A C 1
ATOM 1551 O O . SER A 1 185 ? -29.477 -1.123 31.294 1.00 76.31 185 SER A O 1
ATOM 1553 N N . ASN A 1 186 ? -28.945 0.367 29.699 1.00 75.38 186 ASN A N 1
ATOM 1554 C CA . ASN A 1 186 ? -30.258 0.414 29.040 1.00 75.38 186 ASN A CA 1
ATOM 1555 C C . ASN A 1 186 ? -30.235 -0.248 27.650 1.00 75.38 186 ASN A C 1
ATOM 1557 O O . ASN A 1 186 ? -31.070 0.059 26.796 1.00 75.38 186 ASN A O 1
ATOM 1561 N N . LEU A 1 187 ? -29.242 -1.103 27.387 1.00 77.75 187 LEU A N 1
ATOM 1562 C CA . LEU A 1 187 ? -28.928 -1.542 26.034 1.00 77.75 187 LEU A CA 1
ATOM 1563 C C . LEU A 1 187 ? -29.867 -2.650 25.538 1.00 77.75 187 LEU A C 1
ATOM 1565 O O . LEU A 1 187 ? -29.608 -3.844 25.709 1.00 77.75 187 LEU A O 1
ATOM 1569 N N . ASP A 1 188 ? -30.916 -2.252 24.820 1.00 88.25 188 ASP A N 1
ATOM 1570 C CA . ASP A 1 188 ? -31.597 -3.149 23.889 1.00 88.25 188 ASP A CA 1
ATOM 1571 C C . ASP A 1 188 ? -30.717 -3.343 22.641 1.00 88.25 188 ASP A C 1
ATOM 1573 O O . ASP A 1 188 ? -30.663 -2.504 21.735 1.00 88.25 188 ASP A O 1
ATOM 1577 N N . HIS A 1 189 ? -29.989 -4.461 22.618 1.00 86.50 189 HIS A N 1
ATOM 1578 C CA . HIS A 1 189 ? -29.026 -4.794 21.569 1.00 86.50 189 HIS A CA 1
ATOM 1579 C C . HIS A 1 189 ? -29.673 -4.871 20.179 1.00 86.50 189 HIS A C 1
ATOM 1581 O O . HIS A 1 189 ? -29.011 -4.567 19.186 1.00 86.50 189 HIS A O 1
ATOM 1587 N N . ALA A 1 190 ? -30.949 -5.267 20.091 1.00 89.69 190 ALA A N 1
ATOM 1588 C CA . ALA A 1 190 ? -31.652 -5.385 18.817 1.00 89.69 190 ALA A CA 1
ATOM 1589 C C . ALA A 1 190 ? -31.942 -4.000 18.228 1.00 89.69 190 ALA A C 1
ATOM 1591 O O . ALA A 1 190 ? -31.599 -3.735 17.073 1.00 89.69 190 ALA A O 1
ATOM 1592 N N . ASN A 1 191 ? -32.469 -3.091 19.053 1.00 91.75 191 ASN A N 1
ATOM 1593 C CA . ASN A 1 191 ? -32.711 -1.706 18.649 1.00 91.75 191 ASN A CA 1
ATOM 1594 C C . ASN A 1 191 ? -31.410 -1.011 18.242 1.00 91.75 191 ASN A C 1
ATOM 1596 O O . ASN A 1 191 ? -31.383 -0.280 17.254 1.00 91.75 191 ASN A O 1
ATOM 1600 N N . PHE A 1 192 ? -30.317 -1.264 18.966 1.00 90.56 192 PHE A N 1
ATOM 1601 C CA . PHE A 1 192 ? -29.025 -0.673 18.640 1.00 90.56 192 PHE A CA 1
ATOM 1602 C C . PHE A 1 192 ? -28.497 -1.148 17.283 1.00 90.56 192 PHE A C 1
ATOM 1604 O O . PHE A 1 192 ? -28.158 -0.321 16.438 1.00 90.56 192 PHE A O 1
ATOM 1611 N N . LYS A 1 193 ? -28.470 -2.469 17.047 1.00 93.06 193 LYS A N 1
ATOM 1612 C CA . LYS A 1 193 ? -28.039 -3.051 15.764 1.00 93.06 193 LYS A CA 1
ATOM 1613 C C . LYS A 1 193 ? -28.842 -2.478 14.595 1.00 93.06 193 LYS A C 1
ATOM 1615 O O . LYS A 1 193 ? -28.264 -2.174 13.555 1.00 93.06 193 LYS A O 1
ATOM 1620 N N . GLN A 1 194 ? -30.143 -2.259 14.785 1.00 92.75 194 GLN A N 1
ATOM 1621 C CA . GLN A 1 194 ? -30.991 -1.629 13.778 1.00 92.75 194 GLN A CA 1
ATOM 1622 C C . GLN A 1 194 ? -30.616 -0.159 13.525 1.00 92.75 194 GLN A C 1
ATOM 1624 O O . GLN A 1 194 ? -30.551 0.259 12.373 1.00 92.75 194 GLN A O 1
ATOM 1629 N N . GLN A 1 195 ? -30.324 0.621 14.572 1.00 92.75 195 GLN A N 1
ATOM 1630 C CA . GLN A 1 195 ? -29.949 2.035 14.433 1.00 92.75 195 GLN A CA 1
ATOM 1631 C C . GLN A 1 195 ? -28.635 2.249 13.668 1.00 92.75 195 GLN A C 1
ATOM 1633 O O . GLN A 1 195 ? -28.495 3.257 12.978 1.00 92.75 195 GLN A O 1
ATOM 1638 N N . ILE A 1 196 ? -27.685 1.318 13.778 1.00 93.38 196 ILE A N 1
ATOM 1639 C CA . ILE A 1 196 ? -26.402 1.383 13.057 1.00 93.38 196 ILE A CA 1
ATOM 1640 C C . ILE A 1 196 ? -26.415 0.636 11.717 1.00 93.38 196 ILE A C 1
ATOM 1642 O O . ILE A 1 196 ? -25.369 0.549 11.077 1.00 93.38 196 ILE A O 1
ATOM 1646 N N . ASN A 1 197 ? -27.568 0.101 11.297 1.00 94.12 197 ASN A N 1
ATOM 1647 C CA . ASN A 1 197 ? -27.712 -0.729 10.097 1.00 94.12 197 ASN A CA 1
ATOM 1648 C C . ASN A 1 197 ? -26.784 -1.966 10.085 1.00 94.12 197 ASN A C 1
ATOM 1650 O O . ASN A 1 197 ? -26.201 -2.321 9.066 1.00 94.12 197 ASN A O 1
ATOM 1654 N N . TYR A 1 198 ? -26.615 -2.628 11.233 1.00 93.69 198 TYR A N 1
ATOM 1655 C CA . TYR A 1 198 ? -25.753 -3.806 11.339 1.00 93.69 198 TYR A CA 1
ATOM 1656 C C . TYR A 1 198 ? -26.402 -5.040 10.701 1.00 93.69 198 TYR A C 1
ATOM 1658 O O . TYR A 1 198 ? -27.488 -5.461 11.109 1.00 93.69 198 TYR A O 1
ATOM 1666 N N . ASN A 1 199 ? -25.690 -5.673 9.765 1.00 92.38 199 ASN A N 1
ATOM 1667 C CA . ASN A 1 199 ? -26.078 -6.940 9.150 1.00 92.38 199 ASN A CA 1
ATOM 1668 C C . ASN A 1 199 ? -24.990 -7.999 9.359 1.00 92.38 199 ASN A C 1
ATOM 1670 O O . ASN A 1 199 ? -23.936 -7.952 8.741 1.00 92.38 199 ASN A O 1
ATOM 1674 N N . GLU A 1 200 ? -25.267 -9.008 10.181 1.00 90.19 200 GLU A N 1
ATOM 1675 C CA . GLU A 1 200 ? -24.305 -10.067 10.519 1.00 90.19 200 GLU A CA 1
ATOM 1676 C C . GLU A 1 200 ? -23.776 -10.848 9.303 1.00 90.19 200 GLU A C 1
ATOM 1678 O O . GLU A 1 200 ? -22.667 -11.376 9.343 1.00 90.19 200 GLU A O 1
ATOM 1683 N N . LYS A 1 201 ? -24.551 -10.915 8.212 1.00 88.81 201 LYS A N 1
ATOM 1684 C CA . LYS A 1 201 ? -24.168 -11.632 6.986 1.00 88.81 201 LYS A CA 1
ATOM 1685 C C . LYS A 1 201 ? -23.313 -10.800 6.030 1.00 88.81 201 LYS A C 1
ATOM 1687 O O . LYS A 1 201 ? -22.839 -11.350 5.040 1.00 88.81 201 LYS A O 1
ATOM 1692 N N . ASP A 1 202 ? -23.155 -9.507 6.291 1.00 86.06 202 ASP A N 1
ATOM 1693 C CA . ASP A 1 202 ? -22.454 -8.582 5.410 1.00 86.06 202 ASP A CA 1
ATOM 1694 C C . ASP A 1 202 ? -21.201 -8.036 6.096 1.00 86.06 202 ASP A C 1
ATOM 1696 O O . ASP A 1 202 ? -21.234 -7.030 6.797 1.00 86.06 202 ASP A O 1
ATOM 1700 N N . GLU A 1 203 ? -20.074 -8.722 5.906 1.00 72.69 203 GLU A N 1
ATOM 1701 C CA . GLU A 1 203 ? -18.793 -8.329 6.511 1.00 72.69 203 GLU A CA 1
ATOM 1702 C C . GLU A 1 203 ? -18.265 -6.988 5.976 1.00 72.69 203 GLU A C 1
ATOM 1704 O O . GLU A 1 203 ? -17.458 -6.337 6.637 1.00 72.69 203 GLU A O 1
ATOM 1709 N N . ASN A 1 204 ? -18.742 -6.557 4.804 1.00 75.62 204 ASN A N 1
ATOM 1710 C CA . ASN A 1 204 ? -18.420 -5.262 4.206 1.00 75.62 204 ASN A CA 1
ATOM 1711 C C . ASN A 1 204 ? -19.596 -4.277 4.293 1.00 75.62 204 ASN A C 1
ATOM 1713 O O . ASN A 1 204 ? -19.598 -3.275 3.575 1.00 75.62 204 ASN A O 1
ATOM 1717 N N . GLY A 1 205 ? -20.590 -4.569 5.137 1.00 73.31 205 GLY A N 1
ATOM 1718 C CA . GLY A 1 205 ? -21.828 -3.810 5.203 1.00 73.31 205 GLY A CA 1
ATOM 1719 C C . GLY A 1 205 ? -21.621 -2.354 5.597 1.00 73.31 205 GLY A C 1
ATOM 1720 O O . GLY A 1 205 ? -20.751 -2.011 6.403 1.00 73.31 205 GLY A O 1
ATOM 1721 N N . GLU A 1 206 ? -22.454 -1.479 5.030 1.00 83.56 206 GLU A N 1
ATOM 1722 C CA . GLU A 1 206 ? -22.473 -0.056 5.364 1.00 83.56 206 GLU A CA 1
ATOM 1723 C C . GLU A 1 206 ? -23.009 0.151 6.787 1.00 83.56 206 GLU A C 1
ATOM 1725 O O . GLU A 1 206 ? -24.215 0.296 7.017 1.00 83.56 206 GLU A O 1
ATOM 1730 N N . LEU A 1 207 ? -22.092 0.190 7.755 1.00 90.19 207 LEU A N 1
ATOM 1731 C CA . LEU A 1 207 ? -22.398 0.621 9.115 1.00 9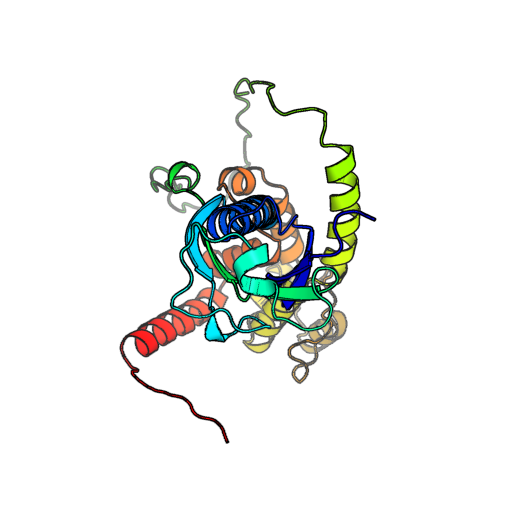0.19 207 LEU A CA 1
ATOM 1732 C C . LEU A 1 207 ? -22.539 2.136 9.186 1.00 90.19 207 LEU A C 1
ATOM 1734 O O . LEU A 1 207 ? -21.650 2.888 8.775 1.00 90.19 207 LEU A O 1
ATOM 1738 N N . ILE A 1 208 ? -23.629 2.592 9.798 1.00 90.19 208 ILE A N 1
ATOM 1739 C CA . ILE A 1 208 ? -23.855 4.015 10.035 1.00 90.19 208 ILE A CA 1
ATOM 1740 C C . ILE A 1 208 ? -22.979 4.462 11.211 1.00 90.19 208 ILE A C 1
ATOM 1742 O O . ILE A 1 208 ? -23.269 4.192 12.378 1.00 90.19 208 ILE A O 1
ATOM 1746 N N . LEU A 1 209 ? -21.899 5.181 10.899 1.00 91.44 209 LEU A N 1
ATOM 1747 C CA . LEU A 1 209 ? -20.988 5.751 11.890 1.00 91.44 209 LEU A CA 1
ATOM 1748 C C . LEU A 1 209 ? -21.566 7.052 12.467 1.00 91.44 209 LEU A C 1
ATOM 1750 O O . LEU A 1 209 ? -21.313 8.143 11.961 1.00 91.44 209 LEU A O 1
ATOM 1754 N N . ASN A 1 210 ? -22.353 6.933 13.536 1.00 89.19 210 ASN A N 1
ATOM 1755 C CA . ASN A 1 210 ? -22.947 8.068 14.245 1.00 89.19 210 ASN A CA 1
ATOM 1756 C C . ASN A 1 210 ? -22.347 8.195 15.650 1.00 89.19 210 ASN A C 1
ATOM 1758 O O . ASN A 1 210 ? -22.476 7.285 16.462 1.00 89.19 210 ASN A O 1
ATOM 1762 N N . ASP A 1 211 ? -21.726 9.330 15.956 1.00 89.38 211 ASP A N 1
ATOM 1763 C CA . ASP A 1 211 ? -21.030 9.598 17.223 1.00 89.38 211 ASP A CA 1
ATOM 1764 C C . ASP A 1 211 ? -21.955 9.819 18.430 1.00 89.38 211 ASP A C 1
ATOM 1766 O O . ASP A 1 211 ? -21.521 9.687 19.578 1.00 89.38 211 ASP A O 1
ATOM 1770 N N . LYS A 1 212 ? -23.242 10.096 18.191 1.00 89.00 212 LYS A N 1
ATOM 1771 C CA . LYS A 1 212 ? -24.278 10.086 19.236 1.00 89.00 212 LYS A CA 1
ATOM 1772 C C . LYS A 1 212 ? -24.597 8.669 19.703 1.00 89.00 212 LYS A C 1
ATOM 1774 O O . LYS A 1 212 ? -25.031 8.483 20.836 1.00 89.00 212 LYS A O 1
ATOM 1779 N N . ILE A 1 213 ? -24.409 7.699 18.812 1.00 89.31 213 ILE A N 1
ATOM 1780 C CA . ILE A 1 213 ? -24.731 6.290 19.021 1.00 89.31 213 ILE A CA 1
ATOM 1781 C C . ILE A 1 213 ? -23.465 5.548 19.473 1.00 89.31 213 ILE A C 1
ATOM 1783 O O . ILE A 1 213 ? -23.427 5.003 20.570 1.00 89.31 213 ILE A O 1
ATOM 1787 N N . LEU A 1 214 ? -22.405 5.597 18.664 1.00 92.94 214 LEU A N 1
ATOM 1788 C CA . LEU A 1 214 ? -21.089 5.005 18.901 1.00 92.94 214 LEU A CA 1
ATOM 1789 C C . LEU A 1 214 ? -20.176 6.032 19.574 1.00 92.94 214 LEU A C 1
ATOM 1791 O O . LEU A 1 214 ? -19.415 6.748 18.921 1.00 92.94 214 LEU A O 1
ATOM 1795 N N . THR A 1 215 ? -20.247 6.119 20.899 1.00 93.44 215 THR A N 1
ATOM 1796 C CA . THR A 1 215 ? -19.540 7.159 21.661 1.00 93.44 215 THR A CA 1
ATOM 1797 C C . THR A 1 215 ? -18.020 7.070 21.556 1.00 93.44 215 THR A C 1
ATOM 1799 O O . THR A 1 215 ? -17.358 8.094 21.723 1.00 93.44 215 THR A O 1
ATOM 1802 N N . ILE A 1 216 ? -17.465 5.897 21.223 1.00 93.00 216 ILE A N 1
ATOM 1803 C CA . ILE A 1 216 ? -16.032 5.731 20.931 1.00 93.00 216 ILE A CA 1
ATOM 1804 C C . ILE A 1 216 ? -15.554 6.655 19.800 1.00 93.00 216 ILE A C 1
ATOM 1806 O O . ILE A 1 216 ? -14.400 7.075 19.790 1.00 93.00 216 ILE A O 1
ATOM 1810 N N . LEU A 1 217 ? -16.443 7.047 18.877 1.00 92.62 217 LEU A N 1
ATOM 1811 C CA . LEU A 1 217 ? -16.116 8.004 17.821 1.00 92.62 217 LEU A CA 1
ATOM 1812 C C . LEU A 1 217 ? -15.772 9.391 18.381 1.00 92.62 217 LEU A C 1
ATOM 1814 O O . LEU A 1 217 ? -14.976 10.099 17.771 1.00 92.62 217 LEU A O 1
ATOM 1818 N N . ASN A 1 218 ? -16.315 9.782 19.539 1.00 91.19 218 ASN A N 1
ATOM 1819 C CA . ASN A 1 218 ? -15.949 11.045 20.185 1.00 91.19 218 ASN A CA 1
ATOM 1820 C C . ASN A 1 218 ? -14.524 10.987 20.748 1.00 91.19 218 ASN A C 1
ATOM 1822 O O . ASN A 1 218 ? -13.741 11.901 20.504 1.00 91.19 218 ASN A O 1
ATOM 1826 N N . GLU A 1 219 ? -14.169 9.896 21.438 1.00 89.69 219 GLU A N 1
ATOM 1827 C CA . GLU A 1 219 ? -12.796 9.654 21.916 1.00 89.69 219 GLU A CA 1
ATOM 1828 C C . GLU A 1 219 ? -11.811 9.643 20.739 1.00 89.69 219 GLU A C 1
ATOM 1830 O O . GLU A 1 219 ? -10.762 10.285 20.775 1.00 89.69 219 GLU A O 1
ATOM 1835 N N . LEU A 1 220 ? -12.199 8.969 19.655 1.00 89.81 220 LEU A N 1
ATOM 1836 C CA . LEU A 1 220 ? -11.414 8.866 18.437 1.00 89.81 220 LEU A CA 1
ATOM 1837 C C . LEU A 1 220 ? -11.178 10.225 17.770 1.00 89.81 220 LEU A C 1
ATOM 1839 O O . LEU A 1 220 ? -10.052 10.520 17.381 1.00 89.81 220 LEU A O 1
ATOM 1843 N N . LYS A 1 221 ? -12.217 11.063 17.663 1.00 87.31 221 LYS A N 1
ATOM 1844 C CA . LYS A 1 221 ? -12.107 12.430 17.132 1.00 87.31 221 LYS A CA 1
ATOM 1845 C C . LYS A 1 221 ? -11.167 13.282 17.979 1.00 87.31 221 LYS A C 1
ATOM 1847 O O . LYS A 1 221 ? -10.332 13.983 17.419 1.00 87.31 221 LYS A O 1
ATOM 1852 N N . ILE A 1 222 ? -11.277 13.205 19.308 1.00 87.25 222 ILE A N 1
ATOM 1853 C CA . ILE A 1 222 ? -10.387 13.937 20.221 1.00 87.25 222 ILE A CA 1
ATOM 1854 C C . ILE A 1 222 ? -8.934 13.515 19.978 1.00 87.25 222 ILE A C 1
ATOM 1856 O O . ILE A 1 222 ? -8.084 14.370 19.755 1.00 87.25 222 ILE A O 1
ATOM 1860 N N . LEU A 1 223 ? -8.661 12.209 19.936 1.00 85.06 223 LEU A N 1
ATOM 1861 C CA . LEU A 1 223 ? -7.308 11.685 19.734 1.00 85.06 223 LEU A CA 1
ATOM 1862 C C . LEU A 1 223 ? -6.748 11.961 18.337 1.00 85.06 223 LEU A C 1
ATOM 1864 O O . LEU A 1 223 ? -5.558 12.233 18.206 1.00 85.06 223 LEU A O 1
ATOM 1868 N N . TYR A 1 224 ? -7.590 11.931 17.306 1.00 83.75 224 TYR A N 1
ATOM 1869 C CA . TYR A 1 224 ? -7.209 12.289 15.938 1.00 83.75 224 TYR A CA 1
ATOM 1870 C C . TYR A 1 224 ? -6.917 13.786 15.766 1.00 83.75 224 TYR A C 1
ATOM 1872 O O . TYR A 1 224 ? -6.224 14.177 14.833 1.00 83.75 224 TYR A O 1
ATOM 1880 N N . HIS A 1 225 ? -7.418 14.646 16.651 1.00 82.06 225 HIS A N 1
ATOM 1881 C CA . HIS A 1 225 ? -7.064 16.067 16.662 1.00 82.06 225 HIS A CA 1
ATOM 1882 C C . HIS A 1 225 ? -5.965 16.411 17.675 1.00 82.06 225 HIS A C 1
ATOM 1884 O O . HIS A 1 225 ? -5.466 17.534 17.659 1.00 82.06 225 HIS A O 1
ATOM 1890 N N . ASP A 1 226 ? -5.555 15.460 18.514 1.00 81.12 226 ASP A N 1
ATOM 1891 C CA . ASP A 1 226 ? -4.464 15.634 19.469 1.00 81.12 226 ASP A CA 1
ATOM 1892 C C . ASP A 1 226 ? -3.107 15.701 18.746 1.00 81.12 226 ASP A C 1
ATOM 1894 O O . ASP A 1 226 ? -2.809 14.898 17.870 1.00 81.12 226 ASP A O 1
ATOM 1898 N N . GLU A 1 227 ? -2.228 16.628 19.115 1.00 76.94 227 GLU A N 1
ATOM 1899 C CA . GLU A 1 227 ? -0.904 16.738 18.495 1.00 76.94 227 GLU A CA 1
ATOM 1900 C C . GLU A 1 227 ? 0.013 15.531 18.802 1.00 76.94 227 GLU A C 1
ATOM 1902 O O . GLU A 1 227 ? 1.004 15.313 18.105 1.00 76.94 227 GLU A O 1
ATOM 1907 N N . ILE A 1 228 ? -0.317 14.696 19.796 1.00 75.44 228 ILE A N 1
ATOM 1908 C CA . ILE A 1 228 ? 0.484 13.529 20.199 1.00 75.44 228 ILE A CA 1
ATOM 1909 C C . ILE A 1 228 ? 0.741 12.571 19.030 1.00 75.44 228 ILE A C 1
ATOM 1911 O O . ILE A 1 228 ? 1.880 12.139 18.841 1.00 75.44 228 ILE A O 1
ATOM 1915 N N . HIS A 1 229 ? -0.272 12.239 18.223 1.00 69.00 229 HIS A N 1
ATOM 1916 C CA . HIS A 1 229 ? -0.058 11.318 17.101 1.00 69.00 229 HIS A CA 1
ATOM 1917 C C . HIS A 1 229 ? 0.726 11.980 15.957 1.00 69.00 229 HIS A C 1
ATOM 1919 O O . HIS A 1 229 ? 1.456 11.291 15.249 1.00 69.00 229 HIS A O 1
ATOM 1925 N N . LYS A 1 230 ? 0.679 13.314 15.820 1.00 69.75 230 LYS A N 1
ATOM 1926 C CA . LYS A 1 230 ? 1.530 14.054 14.868 1.00 69.75 230 LYS A CA 1
ATOM 1927 C C . LYS A 1 230 ? 3.004 13.974 15.249 1.00 69.75 230 LYS A C 1
ATOM 1929 O O . LYS A 1 230 ? 3.870 13.971 14.376 1.00 69.75 230 LYS A O 1
ATOM 1934 N N . HIS A 1 231 ? 3.301 13.850 16.541 1.00 67.94 231 HIS A N 1
ATOM 1935 C CA . HIS A 1 231 ? 4.661 13.614 17.008 1.00 67.94 231 HIS A CA 1
ATOM 1936 C C . HIS A 1 231 ? 5.153 12.188 16.726 1.00 67.94 231 HIS A C 1
ATOM 1938 O O . HIS A 1 231 ? 6.356 12.003 16.620 1.00 67.94 231 HIS A O 1
ATOM 1944 N N . MET A 1 232 ? 4.288 11.189 16.507 1.00 63.72 232 MET A N 1
ATOM 1945 C CA . MET A 1 232 ? 4.723 9.796 16.284 1.00 63.72 232 MET A CA 1
ATOM 1946 C C . MET A 1 232 ? 5.516 9.574 14.981 1.00 63.72 232 MET A C 1
ATOM 1948 O O . MET A 1 232 ? 6.085 8.499 14.798 1.00 63.72 232 MET A O 1
ATOM 1952 N N . GLY A 1 233 ? 5.607 10.579 14.103 1.00 59.16 233 GLY A N 1
ATOM 1953 C CA . GLY A 1 233 ? 6.431 10.542 12.890 1.00 59.16 233 GLY A CA 1
ATOM 1954 C C . GLY A 1 233 ? 5.755 9.883 11.685 1.00 59.16 233 GLY A C 1
ATOM 1955 O O . GLY A 1 233 ? 6.367 9.794 10.623 1.00 59.16 233 GLY A O 1
ATOM 1956 N N . TYR A 1 234 ? 4.499 9.453 11.828 1.00 61.28 234 TYR A N 1
ATOM 1957 C CA . TYR A 1 234 ? 3.666 8.920 10.753 1.00 61.28 234 TYR A CA 1
ATOM 1958 C C . TYR A 1 234 ? 2.196 9.317 10.974 1.00 61.28 234 TYR A C 1
ATOM 1960 O O . TYR A 1 234 ? 1.725 9.306 12.114 1.00 61.28 234 TYR A O 1
ATOM 1968 N N . PRO A 1 235 ? 1.457 9.691 9.913 1.00 66.06 235 PRO A N 1
ATOM 1969 C CA . PRO A 1 235 ? 0.058 10.076 10.037 1.00 66.06 235 PRO A CA 1
ATOM 1970 C C . PRO A 1 235 ? -0.801 8.840 10.333 1.00 66.06 235 PRO A C 1
ATOM 1972 O O . PRO A 1 235 ? -1.046 8.006 9.462 1.00 66.06 235 PRO A O 1
ATOM 1975 N N . LEU A 1 236 ? -1.265 8.705 11.575 1.00 76.94 236 LEU A N 1
ATOM 1976 C CA . LEU A 1 236 ? -2.240 7.679 11.935 1.00 76.94 236 LEU A CA 1
ATOM 1977 C C . LEU A 1 236 ? -3.606 8.015 11.321 1.00 76.94 236 LEU A C 1
ATOM 1979 O O . LEU A 1 236 ? -4.220 9.024 11.658 1.00 76.94 236 LEU A O 1
ATOM 1983 N N . GLN A 1 237 ? -4.109 7.144 10.444 1.00 82.06 237 GLN A N 1
ATOM 1984 C CA . GLN A 1 237 ? -5.500 7.227 9.975 1.00 82.06 237 GLN A CA 1
ATOM 1985 C C . GLN A 1 237 ? -6.484 6.873 11.106 1.00 82.06 237 GLN A C 1
ATOM 1987 O O . GLN A 1 237 ? -6.123 6.182 12.061 1.00 82.06 237 GLN A O 1
ATOM 1992 N N . LEU A 1 238 ? -7.747 7.297 10.974 1.00 84.75 238 LEU A N 1
ATOM 1993 C CA . LEU A 1 238 ? -8.774 7.145 12.014 1.00 84.75 238 LEU A CA 1
ATOM 1994 C C . LEU A 1 238 ? -8.911 5.693 12.514 1.00 84.75 238 LEU A C 1
ATOM 1996 O O . LEU A 1 238 ? -8.956 5.450 13.715 1.00 84.75 238 LEU A O 1
ATOM 2000 N N . PHE A 1 239 ? -8.923 4.706 11.615 1.00 86.19 239 PHE A N 1
ATOM 2001 C CA . PHE A 1 239 ? -9.054 3.305 12.025 1.00 86.19 239 PHE A CA 1
ATOM 2002 C C . PHE A 1 239 ? -7.833 2.788 12.797 1.00 86.19 239 PHE A C 1
ATOM 2004 O O . PHE A 1 239 ? -8.003 1.971 13.697 1.00 86.19 239 PHE A O 1
ATOM 2011 N N . HIS A 1 240 ? -6.623 3.295 12.526 1.00 84.62 240 HIS A N 1
ATOM 2012 C CA . HIS A 1 240 ? -5.429 2.915 13.283 1.00 84.62 240 HIS A CA 1
ATOM 2013 C C . HIS A 1 240 ? -5.517 3.403 14.731 1.00 84.62 240 HIS A C 1
ATOM 2015 O O . HIS A 1 240 ? -5.268 2.636 15.659 1.00 84.62 240 HIS A O 1
ATOM 2021 N N . ILE A 1 241 ? -5.917 4.663 14.934 1.00 87.44 241 ILE A N 1
ATOM 2022 C CA . ILE A 1 241 ? -6.117 5.219 16.281 1.00 87.44 241 ILE A CA 1
ATOM 2023 C C . ILE A 1 241 ? -7.208 4.428 17.008 1.00 87.44 241 ILE A C 1
ATOM 2025 O O . ILE A 1 241 ? -7.056 4.092 18.181 1.00 87.44 241 ILE A O 1
ATOM 2029 N N . CYS A 1 242 ? -8.280 4.072 16.302 1.00 89.88 242 CYS A N 1
ATOM 2030 C CA . CYS A 1 242 ? -9.372 3.298 16.874 1.00 89.88 242 CYS A CA 1
ATOM 2031 C C . CYS A 1 242 ? -8.949 1.879 17.277 1.00 89.88 242 CYS A C 1
ATOM 2033 O O . CYS A 1 242 ? -9.258 1.441 18.382 1.00 89.88 242 CYS A O 1
ATOM 2035 N N . ALA A 1 243 ? -8.182 1.186 16.435 1.00 88.19 243 ALA A N 1
ATOM 2036 C CA . ALA A 1 243 ? -7.633 -0.126 16.762 1.00 88.19 243 ALA A CA 1
ATOM 2037 C C . ALA A 1 243 ? -6.729 -0.063 18.004 1.00 88.19 243 ALA A C 1
ATOM 2039 O O . ALA A 1 243 ? -6.833 -0.912 18.887 1.00 88.19 243 ALA A O 1
ATOM 2040 N N . ILE A 1 244 ? -5.896 0.978 18.124 1.00 85.94 244 ILE A N 1
ATOM 2041 C CA . ILE A 1 244 ? -5.057 1.201 19.311 1.00 85.94 244 ILE A CA 1
ATOM 2042 C C . ILE A 1 244 ? -5.918 1.460 20.555 1.00 85.94 244 ILE A C 1
ATOM 2044 O O . ILE A 1 244 ? -5.618 0.920 21.617 1.00 85.94 244 ILE A O 1
ATOM 2048 N N . LEU A 1 245 ? -6.988 2.252 20.443 1.00 88.12 245 LEU A N 1
ATOM 2049 C CA . LEU A 1 245 ? -7.927 2.501 21.544 1.00 88.12 245 LEU A CA 1
ATOM 2050 C C . LEU A 1 245 ? -8.594 1.214 22.033 1.00 88.12 245 LEU A C 1
ATOM 2052 O O . LEU A 1 245 ? -8.613 0.951 23.235 1.00 88.12 245 LEU A O 1
ATOM 2056 N N . LEU A 1 246 ? -9.108 0.410 21.100 1.00 88.56 246 LEU A N 1
ATOM 2057 C CA . LEU A 1 246 ? -9.747 -0.875 21.384 1.00 88.56 246 LEU A CA 1
ATOM 2058 C C . LEU A 1 246 ? -8.760 -1.857 22.028 1.00 88.56 246 LEU A C 1
ATOM 2060 O O . LEU A 1 246 ? -9.083 -2.512 23.016 1.00 88.56 246 LEU A O 1
ATOM 2064 N N . TYR A 1 247 ? -7.529 -1.910 21.522 1.00 84.62 247 TYR A N 1
ATOM 2065 C CA . TYR A 1 247 ? -6.478 -2.766 22.064 1.00 84.62 247 TYR A CA 1
ATOM 2066 C C . TYR A 1 247 ? -6.013 -2.326 23.461 1.00 84.62 247 TYR A C 1
ATOM 2068 O O . TYR A 1 247 ? -5.828 -3.148 24.352 1.00 84.62 247 TYR A O 1
ATOM 2076 N N . CYS A 1 248 ? -5.813 -1.030 23.692 1.00 81.56 248 CYS A N 1
ATOM 2077 C CA . CYS A 1 248 ? -5.220 -0.548 24.941 1.00 81.56 248 CYS A CA 1
ATOM 2078 C C . CYS A 1 248 ? -6.238 -0.317 26.064 1.00 81.56 248 CYS A C 1
ATOM 2080 O O . CYS A 1 248 ? -5.871 -0.415 27.234 1.00 81.56 248 CYS A O 1
ATOM 2082 N N . GLY A 1 249 ? -7.475 0.057 25.730 1.00 80.38 249 GLY A N 1
ATOM 2083 C CA . GLY A 1 249 ? -8.410 0.655 26.686 1.00 80.38 249 GLY A CA 1
ATOM 2084 C C . GLY A 1 249 ? -9.734 -0.077 26.870 1.00 80.38 249 GLY A C 1
ATOM 2085 O O . GLY A 1 249 ? -10.536 0.367 27.689 1.00 80.38 249 GLY A O 1
ATOM 2086 N N . LYS A 1 250 ? -9.992 -1.153 26.120 1.00 87.44 250 LYS A N 1
ATOM 2087 C CA . LYS A 1 250 ? -11.312 -1.796 26.062 1.00 87.44 250 LYS A CA 1
ATOM 2088 C C . LYS A 1 250 ? -11.239 -3.303 26.324 1.00 87.44 250 LYS A C 1
ATOM 2090 O O . LYS A 1 250 ? -10.170 -3.914 26.250 1.00 87.44 250 LYS A O 1
ATOM 2095 N N . SER A 1 251 ? -12.376 -3.904 26.679 1.00 83.88 251 SER A N 1
ATOM 2096 C CA . SER A 1 251 ? -12.438 -5.313 27.094 1.00 83.88 251 SER A CA 1
ATOM 2097 C C . SER A 1 251 ? -12.162 -6.295 25.947 1.00 83.88 251 SER A C 1
ATOM 2099 O O . SER A 1 251 ? -11.608 -7.373 26.176 1.00 83.88 251 SER A O 1
ATOM 2101 N N . CYS A 1 252 ? -12.423 -5.876 24.705 1.00 80.94 252 CYS A N 1
ATOM 2102 C CA . CYS A 1 252 ? -12.148 -6.616 23.476 1.00 80.94 252 CYS A CA 1
ATOM 2103 C C . CYS A 1 252 ? -10.670 -6.974 23.263 1.00 80.94 252 CYS A C 1
ATOM 2105 O O . CYS A 1 252 ? -10.360 -7.859 22.466 1.00 80.94 252 CYS A O 1
ATOM 2107 N N . ASN A 1 253 ? -9.739 -6.343 23.986 1.00 80.88 253 ASN A N 1
ATOM 2108 C CA . ASN A 1 253 ? -8.312 -6.658 23.909 1.00 80.88 253 ASN A CA 1
ATOM 2109 C C . ASN A 1 253 ? -7.999 -8.150 24.160 1.00 80.88 253 ASN A C 1
ATOM 2111 O O . ASN A 1 253 ? -7.081 -8.706 23.555 1.00 80.88 253 ASN A O 1
ATOM 2115 N N . ALA A 1 254 ? -8.773 -8.824 25.019 1.00 69.38 254 ALA A N 1
ATOM 2116 C CA . ALA A 1 254 ? -8.555 -10.239 25.327 1.00 69.38 254 ALA A CA 1
ATOM 2117 C C . ALA A 1 254 ? -8.590 -11.134 24.071 1.00 69.38 254 ALA A C 1
ATOM 2119 O O . ALA A 1 254 ? -7.810 -12.083 23.971 1.00 69.38 254 ALA A O 1
ATOM 2120 N N . GLU A 1 255 ? -9.424 -10.799 23.083 1.00 66.19 255 GLU A N 1
ATOM 2121 C CA . GLU A 1 255 ? -9.503 -11.539 21.820 1.00 66.19 255 GLU A CA 1
ATOM 2122 C C . GLU A 1 255 ? -8.463 -11.099 20.787 1.00 66.19 255 GLU A C 1
ATOM 2124 O O . GLU A 1 255 ? -7.892 -11.949 20.096 1.00 66.19 255 GLU A O 1
ATOM 2129 N N . PHE A 1 256 ? -8.096 -9.814 20.757 1.00 60.44 256 PHE A N 1
ATOM 2130 C CA . PHE A 1 256 ? -6.968 -9.342 19.941 1.00 60.44 256 PHE A CA 1
ATOM 2131 C C . PHE A 1 256 ? -5.646 -10.029 20.330 1.00 60.44 256 PHE A C 1
ATOM 2133 O O . PHE A 1 256 ? -4.850 -10.409 19.466 1.00 60.44 256 PHE A O 1
ATOM 2140 N N . MET A 1 257 ? -5.427 -10.266 21.626 1.00 54.56 257 MET A N 1
ATOM 2141 C CA . MET A 1 257 ? -4.285 -11.035 22.134 1.00 54.56 257 MET A CA 1
ATOM 2142 C C . MET A 1 257 ? -4.307 -12.500 21.680 1.00 54.56 257 MET A C 1
ATOM 2144 O O . MET A 1 257 ? -3.250 -13.054 21.361 1.00 54.56 257 MET A O 1
ATOM 2148 N N . MET A 1 258 ? -5.481 -13.139 21.609 1.00 47.75 258 MET A N 1
ATOM 2149 C CA . MET A 1 258 ? -5.584 -14.522 21.131 1.00 47.75 258 MET A CA 1
ATOM 2150 C C . MET A 1 258 ? -5.220 -14.633 19.649 1.00 47.75 258 MET A C 1
ATOM 2152 O O . MET A 1 258 ? -4.445 -15.522 19.300 1.00 47.75 258 MET A O 1
ATOM 2156 N N . LEU A 1 259 ? -5.654 -13.694 18.801 1.00 45.91 259 LEU A N 1
ATOM 2157 C CA . LEU A 1 259 ? -5.249 -13.642 17.390 1.00 45.91 259 LEU A CA 1
ATOM 2158 C C . LEU A 1 259 ? -3.742 -13.413 17.221 1.00 45.91 259 LEU A C 1
ATOM 2160 O O . LEU A 1 259 ? -3.109 -14.083 16.406 1.00 45.91 259 LEU A O 1
ATOM 2164 N N . TYR A 1 260 ? -3.133 -12.537 18.024 1.00 42.44 260 TYR A N 1
ATOM 2165 C CA . TYR A 1 260 ? -1.686 -12.298 17.978 1.00 42.44 260 TYR A CA 1
ATOM 2166 C C . TYR A 1 260 ? -0.882 -13.525 18.437 1.00 42.44 260 TYR A C 1
ATOM 2168 O O . TYR A 1 260 ? 0.118 -13.899 17.819 1.00 42.44 260 TYR A O 1
ATOM 2176 N N . THR A 1 261 ? -1.352 -14.210 19.482 1.00 38.97 261 THR A N 1
ATOM 2177 C CA . THR A 1 261 ? -0.730 -15.443 19.989 1.00 38.97 261 THR A CA 1
ATOM 2178 C C . THR A 1 261 ? -0.892 -16.591 18.989 1.00 38.97 261 THR A C 1
ATOM 2180 O O . THR A 1 261 ? 0.064 -17.325 18.740 1.00 38.97 261 THR A O 1
ATOM 2183 N N . PHE A 1 262 ? -2.055 -16.702 18.339 1.00 34.19 262 PHE A N 1
ATOM 2184 C CA . PHE A 1 262 ? -2.333 -17.675 17.280 1.00 34.19 262 PHE A CA 1
ATOM 2185 C C . PHE A 1 262 ? -1.507 -17.398 16.016 1.00 34.19 262 PHE A C 1
ATOM 2187 O O . PHE A 1 262 ? -0.924 -18.323 15.457 1.00 34.19 262 PHE A O 1
ATOM 2194 N N . TYR A 1 263 ? -1.351 -16.133 15.616 1.00 35.34 263 TYR A N 1
ATOM 2195 C CA . TYR A 1 263 ? -0.494 -15.715 14.503 1.00 35.34 263 TYR A CA 1
ATOM 2196 C C . TYR A 1 263 ? 0.991 -15.996 14.778 1.00 35.34 263 TYR A C 1
ATOM 2198 O O . TYR A 1 263 ? 1.699 -16.509 13.911 1.00 35.34 263 TYR A O 1
ATOM 2206 N N . ILE A 1 264 ? 1.474 -15.751 16.003 1.00 39.50 264 ILE A N 1
ATOM 2207 C CA . ILE A 1 264 ? 2.835 -16.135 16.412 1.00 39.50 264 ILE A CA 1
ATOM 2208 C C . ILE A 1 264 ? 3.003 -17.664 16.459 1.00 39.50 264 ILE A C 1
ATOM 2210 O O . ILE A 1 264 ? 4.059 -18.165 16.061 1.00 39.50 264 ILE A O 1
ATOM 2214 N N . SER A 1 265 ? 1.975 -18.415 16.864 1.00 34.81 265 SER A N 1
ATOM 2215 C CA . SER A 1 265 ? 1.982 -19.886 16.825 1.00 34.81 265 SER A CA 1
ATOM 2216 C C . SER A 1 265 ? 2.007 -20.421 15.384 1.00 34.81 265 SER A C 1
ATOM 2218 O O . SER A 1 265 ? 2.827 -21.276 15.054 1.00 34.81 265 SER A O 1
ATOM 2220 N N . MET A 1 266 ? 1.226 -19.825 14.476 1.00 32.34 266 MET A N 1
ATOM 2221 C CA . MET A 1 266 ? 1.248 -20.115 13.035 1.00 32.34 266 MET A CA 1
ATOM 2222 C C . MET A 1 266 ? 2.550 -19.692 12.342 1.00 32.34 266 MET A C 1
ATOM 2224 O O . MET A 1 266 ? 2.901 -20.232 11.298 1.00 32.34 266 MET A O 1
ATOM 2228 N N . LYS A 1 267 ? 3.308 -18.741 12.896 1.00 34.72 267 LYS A N 1
ATOM 2229 C CA . LYS A 1 267 ? 4.639 -18.404 12.371 1.00 34.72 267 LYS A CA 1
ATOM 2230 C C . LYS A 1 267 ? 5.714 -19.394 12.830 1.00 34.72 267 LYS A C 1
ATOM 2232 O O . LYS A 1 267 ? 6.710 -19.572 12.131 1.00 34.72 267 LYS A O 1
ATOM 2237 N N . LYS A 1 268 ? 5.519 -20.049 13.982 1.00 36.97 268 LYS A N 1
ATOM 2238 C CA . LYS A 1 268 ? 6.371 -21.161 14.441 1.00 36.97 268 LYS A CA 1
ATOM 2239 C C . LYS A 1 268 ? 6.074 -22.458 13.693 1.00 36.97 268 LYS A C 1
ATOM 2241 O O . LYS A 1 268 ? 6.990 -23.236 13.442 1.00 36.97 268 LYS A O 1
ATOM 2246 N N . GLU A 1 269 ? 4.835 -22.640 13.258 1.00 31.98 269 GLU A N 1
ATOM 2247 C CA . GLU A 1 269 ? 4.414 -23.760 12.431 1.00 31.98 269 GLU A CA 1
ATOM 2248 C C . GLU A 1 269 ? 3.805 -23.253 11.131 1.00 31.98 269 GLU A C 1
ATOM 2250 O O . GLU A 1 269 ? 2.613 -22.966 11.091 1.00 31.98 269 GLU A O 1
ATOM 2255 N N . LYS A 1 270 ? 4.620 -23.189 10.066 1.00 32.62 270 LYS A N 1
ATOM 2256 C CA . LYS A 1 270 ? 4.314 -23.770 8.742 1.00 32.62 270 LYS A CA 1
ATOM 2257 C C . LYS A 1 270 ? 5.267 -23.259 7.647 1.00 32.62 270 LYS A C 1
ATOM 2259 O O . LYS A 1 270 ? 5.079 -22.207 7.047 1.00 32.62 270 LYS A O 1
ATOM 2264 N N . LYS A 1 271 ? 6.187 -24.148 7.246 1.00 31.78 271 LYS A N 1
ATOM 2265 C CA . LYS A 1 271 ? 6.315 -24.522 5.827 1.00 31.78 271 LYS A CA 1
ATOM 2266 C C . LYS A 1 271 ? 4.977 -25.142 5.404 1.00 31.78 271 LYS A C 1
ATOM 2268 O O . LYS A 1 271 ? 4.838 -26.354 5.492 1.00 31.78 271 LYS A O 1
ATOM 2273 N N . VAL A 1 272 ? 3.986 -24.367 4.975 1.00 25.66 272 VAL A N 1
ATOM 2274 C CA . VAL A 1 272 ? 2.826 -24.933 4.265 1.00 25.66 272 VAL A CA 1
ATOM 2275 C C . VAL A 1 272 ? 2.490 -24.025 3.100 1.00 25.66 272 VAL A C 1
ATOM 2277 O O . VAL A 1 272 ? 2.089 -22.878 3.267 1.00 25.66 272 VAL A O 1
ATOM 2280 N N . LYS A 1 273 ? 2.706 -24.591 1.912 1.00 28.59 273 LYS A N 1
ATOM 2281 C CA . LYS A 1 273 ? 2.146 -24.136 0.647 1.00 28.59 273 LYS A CA 1
ATOM 2282 C C . LYS A 1 273 ? 0.638 -24.340 0.693 1.00 28.59 273 LYS A C 1
ATOM 2284 O O . LYS A 1 273 ? 0.194 -25.432 1.038 1.00 28.59 273 LYS A O 1
ATOM 2289 N N . TRP A 1 274 ? -0.110 -23.346 0.244 1.00 27.39 274 TRP A N 1
ATOM 2290 C CA . TRP A 1 274 ? -1.473 -23.557 -0.217 1.00 27.39 274 TRP A CA 1
ATOM 2291 C C . TRP A 1 274 ? -1.477 -23.418 -1.737 1.00 27.39 274 TRP A C 1
ATOM 2293 O O . TRP A 1 274 ? -1.175 -22.353 -2.267 1.00 27.39 274 TRP A O 1
ATOM 2303 N N . ASN A 1 275 ? -1.762 -24.530 -2.413 1.00 27.28 275 ASN A N 1
ATOM 2304 C CA . ASN A 1 275 ? -2.282 -24.543 -3.774 1.00 27.28 275 ASN A CA 1
ATOM 2305 C C . ASN A 1 275 ? -3.804 -24.601 -3.640 1.00 27.28 275 ASN A C 1
ATOM 2307 O O . ASN A 1 275 ? -4.296 -25.446 -2.892 1.00 27.28 275 ASN A O 1
ATOM 2311 N N . TYR A 1 276 ? -4.525 -23.761 -4.373 1.00 27.61 276 TYR A N 1
ATOM 2312 C CA . TYR A 1 276 ? -5.957 -23.940 -4.585 1.00 27.61 276 TYR A CA 1
ATOM 2313 C C . TYR A 1 276 ? -6.192 -24.390 -6.032 1.00 27.61 276 TYR A C 1
ATOM 2315 O O . TYR A 1 276 ? -5.693 -23.758 -6.965 1.00 27.61 276 TYR A O 1
ATOM 2323 N N . ILE A 1 277 ? -6.907 -25.511 -6.171 1.00 31.69 277 ILE A N 1
ATOM 2324 C CA . ILE A 1 277 ? -7.906 -25.738 -7.223 1.00 31.69 277 ILE A CA 1
ATOM 2325 C C . ILE A 1 277 ? -9.242 -25.366 -6.586 1.00 31.69 277 ILE A C 1
ATOM 2327 O O . ILE A 1 277 ? -9.410 -25.728 -5.397 1.00 31.69 277 ILE A O 1
#

Organism: Reticulomyxa filosa (NCBI:txid46433)

Foldseek 3Di:
DQFLEWEWEADPVRDIDIDTDRQVPDFLLNVQVVVLVVVLVVCCVPWVWNAWDDKDWDQCPKVVRFDPPDDSRHGSCVRPVPPPPPPNDYIYIYMDTDTGNPPVLQPPPPVPDDDDPDDPDDDDDDDDDDDDDDPPDDPPCPVVVVVVVVVVVVCVVVPLLLVLVQLVCVLVVNLVQQDDPVQVVVDPPVVLCVVQVHDNVCSSDRGNDDCVNRVVVVVLVVVLPDCVCVSSSTRDDSSNSSVVCCCPPGPCVVVVVVVVVVVVVVVVDDPDDDDDD